Protein AF-0000000086632295 (afdb_homodimer)

Structure (mmCIF, N/CA/C/O backbone):
data_AF-0000000086632295-model_v1
#
loop_
_entity.id
_entity.type
_entity.pdbx_description
1 polymer 'Methylmalonyl-CoA epimerase'
#
loop_
_atom_site.group_PDB
_atom_site.id
_atom_site.type_symbol
_atom_site.label_atom_id
_atom_site.label_alt_id
_atom_site.label_comp_id
_atom_site.label_asym_id
_atom_site.label_entity_id
_atom_site.label_seq_id
_atom_site.pdbx_PDB_ins_code
_atom_site.Cartn_x
_atom_site.Cartn_y
_atom_site.Cartn_z
_atom_site.occupancy
_atom_site.B_iso_or_equiv
_atom_site.auth_seq_id
_atom_site.auth_comp_id
_atom_site.auth_asym_id
_atom_site.auth_atom_id
_atom_site.pdbx_PDB_model_num
ATOM 1 N N . MET A 1 1 ? 33.125 -21.172 -16.609 1 29.7 1 MET A N 1
ATOM 2 C CA . MET A 1 1 ? 32.906 -19.75 -16.406 1 29.7 1 MET A CA 1
ATOM 3 C C . MET A 1 1 ? 32.125 -19.5 -15.109 1 29.7 1 MET A C 1
ATOM 5 O O . MET A 1 1 ? 31.047 -20.094 -14.906 1 29.7 1 MET A O 1
ATOM 9 N N . GLU A 1 2 ? 32.625 -18.938 -14.016 1 33.06 2 GLU A N 1
ATOM 10 C CA . GLU A 1 2 ? 32.062 -18.875 -12.68 1 33.06 2 GLU A CA 1
ATOM 11 C C . GLU A 1 2 ? 30.859 -17.938 -12.641 1 33.06 2 GLU A C 1
ATOM 13 O O . GLU A 1 2 ? 30.844 -16.906 -13.305 1 33.06 2 GLU A O 1
ATOM 18 N N . PRO A 1 3 ? 29.703 -18.438 -12.281 1 32.72 3 PRO A N 1
ATOM 19 C CA . PRO A 1 3 ? 28.531 -17.547 -12.312 1 32.72 3 PRO A CA 1
ATOM 20 C C . PRO A 1 3 ? 28.812 -16.188 -11.664 1 32.72 3 PRO A C 1
ATOM 22 O O . PRO A 1 3 ? 29.484 -16.125 -10.633 1 32.72 3 PRO A O 1
ATOM 25 N N . THR A 1 4 ? 29.016 -15.133 -12.391 1 36.22 4 THR A N 1
ATOM 26 C CA . THR A 1 4 ? 29.266 -13.781 -11.891 1 36.22 4 THR A CA 1
ATOM 27 C C . THR A 1 4 ? 28.219 -13.398 -10.852 1 36.22 4 THR A C 1
ATOM 29 O O . THR A 1 4 ? 27.031 -13.258 -11.172 1 36.22 4 THR A O 1
ATOM 32 N N . THR A 1 5 ? 28.438 -13.703 -9.617 1 34.56 5 THR A N 1
ATOM 33 C CA . THR A 1 5 ? 27.609 -13.258 -8.492 1 34.56 5 THR A CA 1
ATOM 34 C C . THR A 1 5 ? 27.422 -11.742 -8.531 1 34.56 5 THR A C 1
ATOM 36 O O . THR A 1 5 ? 28.391 -10.992 -8.562 1 34.56 5 THR A O 1
ATOM 39 N N . ILE A 1 6 ? 26.547 -11.203 -9.25 1 34.91 6 ILE A N 1
ATOM 40 C CA . ILE A 1 6 ? 26.25 -9.781 -9.117 1 34.91 6 ILE A CA 1
ATOM 41 C C . ILE A 1 6 ? 26.328 -9.375 -7.648 1 34.91 6 ILE A C 1
ATOM 43 O O . ILE A 1 6 ? 25.547 -9.867 -6.816 1 34.91 6 ILE A O 1
ATOM 47 N N . THR A 1 7 ? 27.5 -9.094 -7.16 1 34.72 7 THR A N 1
ATOM 48 C CA . THR A 1 7 ? 27.672 -8.523 -5.828 1 34.72 7 THR A CA 1
ATOM 49 C C . THR A 1 7 ? 26.75 -7.328 -5.625 1 34.72 7 THR A C 1
ATOM 51 O O . THR A 1 7 ? 26.844 -6.332 -6.344 1 34.72 7 THR A O 1
ATOM 54 N N . VAL A 1 8 ? 25.547 -7.57 -5.273 1 40.25 8 VAL A N 1
ATOM 55 C CA . VAL A 1 8 ? 24.703 -6.465 -4.844 1 40.25 8 VAL A CA 1
ATOM 56 C C . VAL A 1 8 ? 25.484 -5.527 -3.934 1 40.25 8 VAL A C 1
ATOM 58 O O . VAL A 1 8 ? 26.219 -5.98 -3.051 1 40.25 8 VAL A O 1
ATOM 61 N N . PRO A 1 9 ? 25.734 -4.344 -4.332 1 41.66 9 PRO A N 1
ATOM 62 C CA . PRO A 1 9 ? 26.438 -3.473 -3.385 1 41.66 9 PRO A CA 1
ATOM 63 C C . PRO A 1 9 ? 26.125 -3.82 -1.929 1 41.66 9 PRO A C 1
ATOM 65 O O . PRO A 1 9 ? 25.125 -4.469 -1.642 1 41.66 9 PRO A O 1
ATOM 68 N N . ASN A 1 10 ? 27.031 -3.479 -0.92 1 44.78 10 ASN A N 1
ATOM 69 C CA . ASN A 1 10 ? 26.922 -3.568 0.532 1 44.78 10 ASN A CA 1
ATOM 70 C C . ASN A 1 10 ? 25.484 -3.395 0.997 1 44.78 10 ASN A C 1
ATOM 72 O O . ASN A 1 10 ? 24.828 -2.4 0.664 1 44.78 10 ASN A O 1
ATOM 76 N N . GLN A 1 11 ? 24.719 -4.418 1.16 1 54.94 11 GLN A N 1
ATOM 77 C CA . GLN A 1 11 ? 23.375 -4.355 1.757 1 54.94 11 GLN A CA 1
ATOM 78 C C . GLN A 1 11 ? 23.25 -3.152 2.684 1 54.94 11 GLN A C 1
ATOM 80 O O . GLN A 1 11 ? 23.984 -3.037 3.668 1 54.94 11 GLN A O 1
ATOM 85 N N . LEU A 1 12 ? 22.875 -2.029 2.125 1 65.69 12 LEU A N 1
ATOM 86 C CA . LEU A 1 12 ? 22.656 -0.869 2.98 1 65.69 12 LEU A CA 1
ATOM 87 C C . LEU A 1 12 ? 21.922 -1.264 4.25 1 65.69 12 LEU A C 1
ATOM 89 O O . LEU A 1 12 ? 21.125 -2.207 4.242 1 65.69 12 LEU A O 1
ATOM 93 N N . THR A 1 13 ? 22.375 -0.884 5.293 1 73.88 13 THR A N 1
ATOM 94 C CA . THR A 1 13 ? 21.781 -1.119 6.598 1 73.88 13 THR A CA 1
ATOM 95 C C . THR A 1 13 ? 20.281 -0.786 6.566 1 73.88 13 THR A C 1
ATOM 97 O O . THR A 1 13 ? 19.875 0.227 5.992 1 73.88 13 THR A O 1
ATOM 100 N N . PRO A 1 14 ? 19.5 -1.709 6.969 1 85.88 14 PRO A N 1
ATOM 101 C CA . PRO A 1 14 ? 18.078 -1.418 7.09 1 85.88 14 PRO A CA 1
ATOM 102 C C . PRO A 1 14 ? 17.797 -0.217 7.988 1 85.88 14 PRO A C 1
ATOM 104 O O . PRO A 1 14 ? 18.406 -0.072 9.047 1 85.88 14 PRO A O 1
ATOM 107 N N . PHE A 1 15 ? 16.938 0.748 7.48 1 94 15 PHE A N 1
ATOM 108 C CA . PHE A 1 15 ? 16.672 1.934 8.281 1 94 15 PHE A CA 1
ATOM 109 C C . PHE A 1 15 ? 15.18 2.262 8.289 1 94 15 PHE A C 1
ATOM 111 O O . PHE A 1 15 ? 14.711 3.045 9.117 1 94 15 PHE A O 1
ATOM 118 N N . LEU A 1 16 ? 14.406 1.615 7.477 1 97.38 16 LEU A N 1
ATOM 119 C CA . LEU A 1 16 ? 13.016 2.014 7.285 1 97.38 16 LEU A CA 1
ATOM 120 C C . LEU A 1 16 ? 12.156 1.555 8.461 1 97.38 16 LEU A C 1
ATOM 122 O O . LEU A 1 16 ? 11.133 2.172 8.766 1 97.38 16 LEU A O 1
ATOM 126 N N . GLY A 1 17 ? 12.547 0.444 9.109 1 97.25 17 GLY A N 1
ATOM 127 C CA . GLY A 1 17 ? 11.711 -0.104 10.172 1 97.25 17 GLY A CA 1
ATOM 128 C C . GLY A 1 17 ? 10.422 -0.721 9.656 1 97.25 17 GLY A C 1
ATOM 129 O O . GLY A 1 17 ? 10.422 -1.397 8.625 1 97.25 17 GLY A O 1
ATOM 130 N N . LYS A 1 18 ? 9.336 -0.562 10.406 1 97.44 18 LYS A N 1
ATOM 131 C CA . LYS A 1 18 ? 8.055 -1.189 10.094 1 97.44 18 LYS A CA 1
ATOM 132 C C . LYS A 1 18 ? 7.176 -0.262 9.258 1 97.44 18 LYS A C 1
ATOM 134 O O . LYS A 1 18 ? 7.188 0.955 9.461 1 97.44 18 LYS A O 1
ATOM 139 N N . VAL A 1 19 ? 6.43 -0.868 8.344 1 98.5 19 VAL A N 1
ATOM 140 C CA . VAL A 1 19 ? 5.328 -0.137 7.727 1 98.5 19 VAL A CA 1
ATOM 141 C C . VAL A 1 19 ? 4.234 0.123 8.758 1 98.5 19 VAL A C 1
ATOM 143 O O . VAL A 1 19 ? 3.754 -0.807 9.414 1 98.5 19 VAL A O 1
ATOM 146 N N . VAL A 1 20 ? 3.82 1.359 8.875 1 98.5 20 VAL A N 1
ATOM 147 C CA . VAL A 1 20 ? 2.875 1.678 9.945 1 98.5 20 VAL A CA 1
ATOM 148 C C . VAL A 1 20 ? 1.619 2.311 9.352 1 98.5 20 VAL A C 1
ATOM 150 O O . VAL A 1 20 ? 0.612 2.477 10.039 1 98.5 20 VAL A O 1
ATOM 153 N N . GLU A 1 21 ? 1.637 2.637 8.086 1 98.88 21 GLU A N 1
ATOM 154 C CA . GLU A 1 21 ? 0.495 3.307 7.473 1 98.88 21 GLU A CA 1
ATOM 155 C C . GLU A 1 21 ? 0.434 3.029 5.973 1 98.88 21 GLU A C 1
ATOM 157 O O . GLU A 1 21 ? 1.467 2.992 5.301 1 98.88 21 GLU A O 1
ATOM 162 N N . ILE A 1 22 ? -0.689 2.863 5.453 1 98.94 22 ILE A N 1
ATOM 163 C CA . ILE A 1 22 ? -1.005 2.779 4.031 1 98.94 22 ILE A CA 1
ATOM 164 C C . ILE A 1 22 ? -2.041 3.842 3.67 1 98.94 22 ILE A C 1
ATOM 166 O O . ILE A 1 22 ? -3.092 3.936 4.309 1 98.94 22 ILE A O 1
ATOM 170 N N . CYS A 1 23 ? -1.741 4.598 2.639 1 98.94 23 CYS A N 1
ATOM 171 C CA . CYS A 1 23 ? -2.631 5.711 2.33 1 98.94 23 CYS A CA 1
ATOM 172 C C . CYS A 1 23 ? -3.217 5.566 0.93 1 98.94 23 CYS A C 1
ATOM 174 O O . CYS A 1 23 ? -2.479 5.383 -0.04 1 98.94 23 CYS A O 1
ATOM 176 N N . ILE A 1 24 ? -4.512 5.703 0.864 1 98.94 24 ILE A N 1
ATOM 177 C CA . ILE A 1 24 ? -5.234 5.82 -0.396 1 98.94 24 ILE A CA 1
ATOM 178 C C . ILE A 1 24 ? -5.57 7.285 -0.666 1 98.94 24 ILE A C 1
ATOM 180 O O . ILE A 1 24 ? -6.195 7.949 0.166 1 98.94 24 ILE A O 1
ATOM 184 N N . VAL A 1 25 ? -5.125 7.777 -1.79 1 98.88 25 VAL A N 1
ATOM 185 C CA . VAL A 1 25 ? -5.582 9.078 -2.266 1 98.88 25 VAL A CA 1
ATOM 186 C C . VAL A 1 25 ? -6.891 8.914 -3.041 1 98.88 25 VAL A C 1
ATOM 188 O O . VAL A 1 25 ? -7.004 8.031 -3.896 1 98.88 25 VAL A O 1
ATOM 191 N N . SER A 1 26 ? -7.844 9.719 -2.715 1 98.69 26 SER A N 1
ATOM 192 C CA . SER A 1 26 ? -9.188 9.609 -3.271 1 98.69 26 SER A CA 1
ATOM 193 C C . SER A 1 26 ? -9.742 10.984 -3.641 1 98.69 26 SER A C 1
ATOM 195 O O . SER A 1 26 ? -9.383 11.984 -3.025 1 98.69 26 SER A O 1
ATOM 197 N N . SER A 1 27 ? -10.625 11 -4.691 1 98.38 27 SER A N 1
ATOM 198 C CA . SER A 1 27 ? -11.344 12.227 -5.035 1 98.38 27 SER A CA 1
ATOM 199 C C . SER A 1 27 ? -12.617 12.375 -4.199 1 98.38 27 SER A C 1
ATOM 201 O O . SER A 1 27 ? -13.258 13.43 -4.219 1 98.38 27 SER A O 1
ATOM 203 N N . ASP A 1 28 ? -12.984 11.352 -3.482 1 98.44 28 ASP A N 1
ATOM 204 C CA . ASP A 1 28 ? -14.188 11.312 -2.656 1 98.44 28 ASP A CA 1
ATOM 205 C C . ASP A 1 28 ? -13.953 10.492 -1.388 1 98.44 28 ASP A C 1
ATOM 207 O O . ASP A 1 28 ? -14.242 9.297 -1.351 1 98.44 28 ASP A O 1
ATOM 211 N N . CYS A 1 29 ? -13.531 11.18 -0.384 1 98.25 29 CYS A N 1
ATOM 212 C CA . CYS A 1 29 ? -13.141 10.547 0.873 1 98.25 29 CYS A CA 1
ATOM 213 C C . CYS A 1 29 ? -14.305 9.781 1.485 1 98.25 29 CYS A C 1
ATOM 215 O O . CYS A 1 29 ? -14.133 8.641 1.922 1 98.25 29 CYS A O 1
ATOM 217 N N . ARG A 1 30 ? -15.445 10.359 1.532 1 97.94 30 ARG A N 1
ATOM 218 C CA . ARG A 1 30 ? -16.625 9.742 2.133 1 97.94 30 ARG A CA 1
ATOM 219 C C . ARG A 1 30 ? -16.953 8.422 1.438 1 97.94 30 ARG A C 1
ATOM 221 O O . ARG A 1 30 ? -17.25 7.426 2.096 1 97.94 30 ARG A O 1
ATOM 228 N N . LYS A 1 31 ? -16.953 8.445 0.118 1 98.19 31 LYS A N 1
ATOM 229 C CA . LYS A 1 31 ? -17.219 7.227 -0.637 1 98.19 31 LYS A CA 1
ATOM 230 C C . LYS A 1 31 ? -16.203 6.145 -0.312 1 98.19 31 LYS A C 1
ATOM 232 O O . LYS A 1 31 ? -16.562 4.984 -0.095 1 98.19 31 LYS A O 1
ATOM 237 N N . THR A 1 32 ? -14.953 6.488 -0.313 1 98.5 32 THR A N 1
ATOM 238 C CA . THR A 1 32 ? -13.891 5.523 -0.043 1 98.5 32 THR A CA 1
ATOM 239 C C . THR A 1 32 ? -14.039 4.934 1.356 1 98.5 32 THR A C 1
ATOM 241 O O . THR A 1 32 ? -13.875 3.727 1.549 1 98.5 32 THR A O 1
ATOM 244 N N . ILE A 1 33 ? -14.398 5.77 2.336 1 98 33 ILE A N 1
ATOM 245 C CA . ILE A 1 33 ? -14.648 5.301 3.697 1 98 33 ILE A CA 1
ATOM 246 C C . ILE A 1 33 ? -15.758 4.254 3.688 1 98 33 ILE A C 1
ATOM 248 O O . ILE A 1 33 ? -15.609 3.184 4.285 1 98 33 ILE A O 1
ATOM 252 N N . SER A 1 34 ? -16.828 4.59 3.02 1 97.31 34 SER A N 1
ATOM 253 C CA . SER A 1 34 ? -17.969 3.684 2.957 1 97.31 34 SER A CA 1
ATOM 254 C C . SER A 1 34 ? -17.578 2.338 2.359 1 97.31 34 SER A C 1
ATOM 256 O O . SER A 1 34 ? -17.938 1.286 2.891 1 97.31 34 SER A O 1
ATOM 258 N N . GLU A 1 35 ? -16.844 2.375 1.303 1 97.12 35 GLU A N 1
ATOM 259 C CA . GLU A 1 35 ? -16.453 1.147 0.612 1 97.12 35 GLU A CA 1
ATOM 260 C C . GLU A 1 35 ? -15.469 0.332 1.443 1 97.12 35 GLU A C 1
ATOM 262 O O . GLU A 1 35 ? -15.57 -0.894 1.514 1 97.12 35 GLU A O 1
ATOM 267 N N . LEU A 1 36 ? -14.5 0.965 2.082 1 97.5 36 LEU A N 1
ATOM 268 C CA . LEU A 1 36 ? -13.555 0.266 2.947 1 97.5 36 LEU A CA 1
ATOM 269 C C . LEU A 1 36 ? -14.266 -0.334 4.156 1 97.5 36 LEU A C 1
ATOM 271 O O . LEU A 1 36 ? -13.906 -1.418 4.617 1 97.5 36 LEU A O 1
ATOM 275 N N . SER A 1 37 ? -15.227 0.394 4.625 1 95.81 37 SER A N 1
ATOM 276 C CA . SER A 1 37 ? -15.992 -0.09 5.77 1 95.81 37 SER A CA 1
ATOM 277 C C . SER A 1 37 ? -16.703 -1.4 5.445 1 95.81 37 SER A C 1
ATOM 279 O O . SER A 1 37 ? -16.844 -2.268 6.312 1 95.81 37 SER A O 1
ATOM 281 N N . LYS A 1 38 ? -17.125 -1.599 4.191 1 94.75 38 LYS A N 1
ATOM 282 C CA . LYS A 1 38 ? -17.734 -2.855 3.764 1 94.75 38 LYS A CA 1
ATOM 283 C C . LYS A 1 38 ? -16.766 -4.02 3.932 1 94.75 38 LYS A C 1
ATOM 285 O O . LYS A 1 38 ? -17.188 -5.176 4.047 1 94.75 38 LYS A O 1
ATOM 290 N N . LEU A 1 39 ? -15.523 -3.68 3.936 1 96 39 LEU A N 1
ATOM 291 C CA . LEU A 1 39 ? -14.492 -4.715 4.023 1 96 39 LEU A CA 1
ATOM 292 C C . LEU A 1 39 ? -13.953 -4.824 5.445 1 96 39 LEU A C 1
ATOM 294 O O . LEU A 1 39 ? -12.992 -5.551 5.691 1 96 39 LEU A O 1
ATOM 298 N N . GLY A 1 40 ? -14.508 -4.051 6.324 1 94.25 40 GLY A N 1
ATOM 299 C CA . GLY A 1 40 ? -14.148 -4.137 7.73 1 94.25 40 GLY A CA 1
ATOM 300 C C . GLY A 1 40 ? -13.023 -3.199 8.117 1 94.25 40 GLY A C 1
ATOM 301 O O . GLY A 1 40 ? -12.422 -3.346 9.188 1 94.25 40 GLY A O 1
ATOM 302 N N . ILE A 1 41 ? -12.688 -2.318 7.273 1 96.81 41 ILE A N 1
ATOM 303 C CA . ILE A 1 41 ? -11.68 -1.323 7.605 1 96.81 41 ILE A CA 1
ATOM 304 C C . ILE A 1 41 ? -12.352 -0.058 8.133 1 96.81 41 ILE A C 1
ATOM 306 O O . ILE A 1 41 ? -13.094 0.603 7.406 1 96.81 41 ILE A O 1
ATOM 310 N N . GLY A 1 42 ? -12.055 0.306 9.367 1 95.38 42 GLY A N 1
ATOM 311 C CA . GLY A 1 42 ? -12.688 1.4 10.086 1 95.38 42 GLY A CA 1
ATOM 312 C C . GLY A 1 42 ? -12.789 1.157 11.578 1 95.38 42 GLY A C 1
ATOM 313 O O . GLY A 1 42 ? -12.266 0.163 12.086 1 95.38 42 GLY A O 1
ATOM 314 N N . PRO A 1 43 ? -13.367 2.029 12.375 1 96 43 PRO A N 1
ATOM 315 C CA . PRO A 1 43 ? -13.969 3.289 11.93 1 96 43 PRO A CA 1
ATOM 316 C C . PRO A 1 43 ? -12.922 4.355 11.602 1 96 43 PRO A C 1
ATOM 318 O O . PRO A 1 43 ? -11.805 4.305 12.109 1 96 43 PRO A O 1
ATOM 321 N N . PHE A 1 44 ? -13.367 5.254 10.695 1 97.44 44 PHE A N 1
ATOM 322 C CA . PHE A 1 44 ? -12.5 6.355 10.305 1 97.44 44 PHE A CA 1
ATOM 323 C C . PHE A 1 44 ? -12.852 7.621 11.07 1 97.44 44 PHE A C 1
ATOM 325 O O . PHE A 1 44 ? -14.023 7.879 11.344 1 97.44 44 PHE A O 1
ATOM 332 N N . ARG A 1 45 ? -11.797 8.391 11.391 1 98.12 45 ARG A N 1
ATOM 333 C CA . ARG A 1 45 ? -11.914 9.773 11.836 1 98.12 45 ARG A CA 1
ATOM 334 C C . ARG A 1 45 ? -11.336 10.734 10.797 1 98.12 45 ARG A C 1
ATOM 336 O O . ARG A 1 45 ? -10.281 10.461 10.211 1 98.12 45 ARG A O 1
ATOM 343 N N . THR A 1 46 ? -12.031 11.836 10.625 1 98.5 46 THR A N 1
ATOM 344 C CA . THR A 1 46 ? -11.656 12.727 9.531 1 98.5 46 THR A CA 1
ATOM 345 C C . THR A 1 46 ? -11.18 14.07 10.07 1 98.5 46 THR A C 1
ATOM 347 O O . THR A 1 46 ? -11.766 14.617 11.016 1 98.5 46 THR A O 1
ATOM 350 N N . TYR A 1 47 ? -10.188 14.562 9.438 1 98.75 47 TYR A N 1
ATOM 351 C CA . TYR A 1 47 ? -9.562 15.82 9.82 1 98.75 47 TYR A CA 1
ATOM 352 C C . TYR A 1 47 ? -9.312 16.703 8.602 1 98.75 47 TYR A C 1
ATOM 354 O O . TYR A 1 47 ? -9.141 16.188 7.492 1 98.75 47 TYR A O 1
ATOM 362 N N . GLU A 1 48 ? -9.266 18 8.859 1 98.31 48 GLU A N 1
ATOM 363 C CA . GLU A 1 48 ? -8.875 18.953 7.828 1 98.31 48 GLU A CA 1
ATOM 364 C C . GLU A 1 48 ? -7.418 19.391 8 1 98.31 48 GLU A C 1
ATOM 366 O O . GLU A 1 48 ? -7.027 19.875 9.07 1 98.31 48 GLU A O 1
ATOM 371 N N . PHE A 1 49 ? -6.629 19.125 7.023 1 98.69 49 PHE A N 1
ATOM 372 C CA . PHE A 1 49 ? -5.285 19.688 6.934 1 98.69 49 PHE A CA 1
ATOM 373 C C . PHE A 1 49 ? -5.289 20.984 6.129 1 98.69 49 PHE A C 1
ATOM 375 O O . PHE A 1 49 ? -5.41 20.953 4.902 1 98.69 49 PHE A O 1
ATOM 382 N N . ASN A 1 50 ? -5.164 22.047 6.777 1 98.06 50 ASN A N 1
ATOM 383 C CA . ASN A 1 50 ? -5.207 23.375 6.16 1 98.06 50 ASN A CA 1
ATOM 384 C C . ASN A 1 50 ? -4.406 24.391 6.961 1 98.06 50 ASN A C 1
ATOM 386 O O . ASN A 1 50 ? -3.631 24.031 7.848 1 98.06 50 ASN A O 1
ATOM 390 N N . ALA A 1 51 ? -4.547 25.672 6.617 1 97.94 51 ALA A N 1
ATOM 391 C CA . ALA A 1 51 ? -3.742 26.734 7.203 1 97.94 51 ALA A CA 1
ATOM 392 C C . ALA A 1 51 ? -3.943 26.812 8.719 1 97.94 51 ALA A C 1
ATOM 394 O O . ALA A 1 51 ? -3.041 27.219 9.453 1 97.94 51 ALA A O 1
ATOM 395 N N . SER A 1 52 ? -5.117 26.391 9.219 1 97.62 52 SER A N 1
ATOM 396 C CA . SER A 1 52 ? -5.43 26.516 10.641 1 97.62 52 SER A CA 1
ATOM 397 C C . SER A 1 52 ? -4.914 25.312 11.422 1 97.62 52 SER A C 1
ATOM 399 O O . SER A 1 52 ? -4.742 25.391 12.641 1 97.62 52 SER A O 1
ATOM 401 N N . THR A 1 53 ? -4.66 24.203 10.719 1 98.5 53 THR A N 1
ATOM 402 C CA . THR A 1 53 ? -4.375 22.984 11.469 1 98.5 53 THR A CA 1
ATOM 403 C C . THR A 1 53 ? -2.971 22.469 11.164 1 98.5 53 THR A C 1
ATOM 405 O O . THR A 1 53 ? -2.445 21.609 11.883 1 98.5 53 THR A O 1
ATOM 408 N N . VAL A 1 54 ? -2.363 22.938 10.086 1 98.81 54 VAL A N 1
ATOM 409 C CA . VAL A 1 54 ? -1.025 22.5 9.688 1 98.81 54 VAL A CA 1
ATOM 410 C C . VAL A 1 54 ? -0.144 23.719 9.43 1 98.81 54 VAL A C 1
ATOM 412 O O . VAL A 1 54 ? -0.502 24.594 8.641 1 98.81 54 VAL A O 1
ATOM 415 N N . SER A 1 55 ? 0.988 23.812 10.039 1 98.75 55 SER A N 1
ATOM 416 C CA . SER A 1 55 ? 1.973 24.859 9.781 1 98.75 55 SER A CA 1
ATOM 417 C C . SER A 1 55 ? 3.162 24.328 9 1 98.75 55 SER A C 1
ATOM 419 O O . SER A 1 55 ? 3.281 23.109 8.797 1 98.75 55 SER A O 1
ATOM 421 N N . ASP A 1 56 ? 3.986 25.234 8.445 1 98.56 56 ASP A N 1
ATOM 422 C CA . ASP A 1 56 ? 5.219 24.922 7.73 1 98.56 56 ASP A CA 1
ATOM 423 C C . ASP A 1 56 ? 4.957 23.969 6.559 1 98.56 56 ASP A C 1
ATOM 425 O O . ASP A 1 56 ? 5.688 23 6.355 1 98.56 56 ASP A O 1
ATOM 429 N N . ARG A 1 57 ? 3.826 24.203 5.898 1 98.88 57 ARG A N 1
ATOM 430 C CA . ARG A 1 57 ? 3.482 23.422 4.723 1 98.88 57 ARG A CA 1
ATOM 431 C C . ARG A 1 57 ? 4.457 23.688 3.582 1 98.88 57 ARG A C 1
ATOM 433 O O . ARG A 1 57 ? 4.59 24.812 3.121 1 98.88 57 ARG A O 1
ATOM 440 N N . GLN A 1 58 ? 5.141 22.656 3.184 1 98.75 58 GLN A N 1
ATOM 441 C CA . GLN A 1 58 ? 6.129 22.719 2.111 1 98.75 58 GLN A CA 1
ATOM 442 C C . GLN A 1 58 ? 5.773 21.75 0.984 1 98.75 58 GLN A C 1
ATOM 444 O O . GLN A 1 58 ? 5.246 20.656 1.233 1 98.75 58 GLN A O 1
ATOM 449 N N . TYR A 1 59 ? 6.02 22.109 -0.239 1 98.69 59 TYR A N 1
ATOM 450 C CA . TYR A 1 59 ? 5.824 21.312 -1.439 1 98.69 59 TYR A CA 1
ATOM 451 C C . TYR A 1 59 ? 6.922 21.578 -2.461 1 98.69 59 TYR A C 1
ATOM 453 O O . TYR A 1 59 ? 7.16 22.719 -2.844 1 98.69 59 TYR A O 1
ATOM 461 N N . ARG A 1 60 ? 7.59 20.547 -2.809 1 97.69 60 ARG A N 1
ATOM 462 C CA . ARG A 1 60 ? 8.656 20.562 -3.805 1 97.69 60 ARG A CA 1
ATOM 463 C C . ARG A 1 60 ? 9.617 21.719 -3.555 1 97.69 60 ARG A C 1
ATOM 465 O O . ARG A 1 60 ? 9.906 22.5 -4.461 1 97.69 60 ARG A O 1
ATOM 472 N N . GLY A 1 61 ? 10 21.859 -2.312 1 96.44 61 GLY A N 1
ATOM 473 C CA . GLY A 1 61 ? 11.117 22.719 -1.965 1 96.44 61 GLY A CA 1
ATOM 474 C C . GLY A 1 61 ? 10.688 24.125 -1.577 1 96.44 61 GLY A C 1
ATOM 475 O O . GLY A 1 61 ? 11.523 24.953 -1.214 1 96.44 61 GLY A O 1
ATOM 476 N N . GLY A 1 62 ? 9.422 24.375 -1.578 1 98 62 GLY A N 1
ATOM 477 C CA . GLY A 1 62 ? 8.945 25.703 -1.2 1 98 62 GLY A CA 1
ATOM 478 C C . GLY A 1 62 ? 7.641 25.656 -0.427 1 98 62 GLY A C 1
ATOM 479 O O . GLY A 1 62 ? 6.969 24.625 -0.381 1 98 62 GLY A O 1
ATOM 480 N N . PRO A 1 63 ? 7.387 26.891 0.21 1 98.38 63 PRO A N 1
ATOM 481 C CA . PRO A 1 63 ? 6.102 26.953 0.912 1 98.38 63 PRO A CA 1
ATOM 482 C C . PRO A 1 63 ? 4.91 26.703 -0.01 1 98.38 63 PRO A C 1
ATOM 484 O O . PRO A 1 63 ? 4.938 27.094 -1.18 1 98.38 63 PRO A O 1
ATOM 487 N N . ALA A 1 64 ? 3.92 26.016 0.492 1 98.19 64 ALA A N 1
ATOM 488 C CA . ALA A 1 64 ? 2.73 25.719 -0.3 1 98.19 64 ALA A CA 1
ATOM 489 C C . ALA A 1 64 ? 1.473 25.766 0.562 1 98.19 64 ALA A C 1
ATOM 491 O O . ALA A 1 64 ? 1.51 25.422 1.746 1 98.19 64 ALA A O 1
ATOM 492 N N . GLU A 1 65 ? 0.357 26.078 -0.06 1 98.38 65 GLU A N 1
ATOM 493 C CA . GLU A 1 65 ? -0.912 26.234 0.646 1 98.38 65 GLU A CA 1
ATOM 494 C C . GLU A 1 65 ? -1.847 25.062 0.345 1 98.38 65 GLU A C 1
ATOM 496 O O . GLU A 1 65 ? -3.031 25.266 0.065 1 98.38 65 GLU A O 1
ATOM 501 N N . PHE A 1 66 ? -1.279 23.875 0.384 1 98.75 66 PHE A N 1
ATOM 502 C CA . PHE A 1 66 ? -2.146 22.734 0.128 1 98.75 66 PHE A CA 1
ATOM 503 C C . PHE A 1 66 ? -3.158 22.562 1.255 1 98.75 66 PHE A C 1
ATOM 505 O O . PHE A 1 66 ? -2.869 22.875 2.41 1 98.75 66 PHE A O 1
ATOM 512 N N . GLU A 1 67 ? -4.328 22.109 0.904 1 98.81 67 GLU A N 1
ATOM 513 C CA . GLU A 1 67 ? -5.387 21.688 1.817 1 98.81 67 GLU A CA 1
ATOM 514 C C . GLU A 1 67 ? -5.852 20.266 1.5 1 98.81 67 GLU A C 1
ATOM 516 O O . GLU A 1 67 ? -6.09 19.922 0.337 1 98.81 67 GLU A O 1
ATOM 521 N N . LEU A 1 68 ? -5.957 19.484 2.52 1 98.81 68 LEU A N 1
ATOM 522 C CA . LEU A 1 68 ? -6.348 18.078 2.385 1 98.81 68 LEU A CA 1
ATOM 523 C C . LEU A 1 68 ? -7.434 17.719 3.393 1 98.81 68 LEU A C 1
ATOM 525 O O . LEU A 1 68 ? -7.441 18.234 4.516 1 98.81 68 LEU A O 1
ATOM 529 N N . LEU A 1 69 ? -8.359 16.938 2.965 1 98.81 69 LEU A N 1
ATOM 530 C CA . LEU A 1 69 ? -9.188 16.156 3.869 1 98.81 69 LEU A CA 1
ATOM 531 C C . LEU A 1 69 ? -8.57 14.789 4.133 1 98.81 69 LEU A C 1
ATOM 533 O O . LEU A 1 69 ? -8.25 14.055 3.191 1 98.81 69 LEU A O 1
ATOM 537 N N . VAL A 1 70 ? -8.352 14.469 5.387 1 98.88 70 VAL A N 1
ATOM 538 C CA . VAL A 1 70 ? -7.598 13.266 5.738 1 98.88 70 VAL A CA 1
ATOM 539 C C . VAL A 1 70 ? -8.406 12.422 6.727 1 98.88 70 VAL A C 1
ATOM 541 O O . VAL A 1 70 ? -8.93 12.945 7.715 1 98.88 70 VAL A O 1
ATOM 544 N N . ALA A 1 71 ? -8.562 11.164 6.453 1 98.81 71 ALA A N 1
ATOM 545 C CA . ALA A 1 71 ? -9.242 10.227 7.34 1 98.81 71 ALA A CA 1
ATOM 546 C C . ALA A 1 71 ? -8.297 9.109 7.777 1 98.81 71 ALA A C 1
ATOM 548 O O . ALA A 1 71 ? -7.5 8.609 6.98 1 98.81 71 ALA A O 1
ATOM 549 N N . PHE A 1 72 ? -8.438 8.719 9.055 1 98.75 72 PHE A N 1
ATOM 550 C CA . PHE A 1 72 ? -7.582 7.676 9.602 1 98.75 72 PHE A CA 1
ATOM 551 C C . PHE A 1 72 ? -8.422 6.574 10.25 1 98.75 72 PHE A C 1
ATOM 553 O O . PHE A 1 72 ? -9.414 6.855 10.914 1 98.75 72 PHE A O 1
ATOM 560 N N . ALA A 1 73 ? -8.062 5.371 10.039 1 97.62 73 ALA A N 1
ATOM 561 C CA . ALA A 1 73 ? -8.555 4.211 10.781 1 97.62 73 ALA A CA 1
ATOM 562 C C . ALA A 1 73 ? -7.398 3.318 11.227 1 97.62 73 ALA A C 1
ATOM 564 O O . ALA A 1 73 ? -6.539 2.959 10.422 1 97.62 73 ALA A O 1
ATOM 565 N N . SER A 1 74 ? -7.363 2.984 12.477 1 96.88 74 SER A N 1
ATOM 566 C CA . SER A 1 74 ? -6.375 2.033 12.977 1 96.88 74 SER A CA 1
ATOM 567 C C . SER A 1 74 ? -6.906 0.604 12.914 1 96.88 74 SER A C 1
ATOM 569 O O . SER A 1 74 ? -7.887 0.27 13.578 1 96.88 74 SER A O 1
ATOM 571 N N . VAL A 1 75 ? -6.301 -0.198 12.125 1 95.06 75 VAL A N 1
ATOM 572 C CA . VAL A 1 75 ? -6.66 -1.606 11.984 1 95.06 75 VAL A CA 1
ATOM 573 C C . VAL A 1 75 ? -5.434 -2.479 12.25 1 95.06 75 VAL A C 1
ATOM 575 O O . VAL A 1 75 ? -4.527 -2.559 11.422 1 95.06 75 VAL A O 1
ATOM 578 N N . GLY A 1 76 ? -5.418 -3.176 13.375 1 92.69 76 GLY A N 1
ATOM 579 C CA . GLY A 1 76 ? -4.207 -3.873 13.773 1 92.69 76 GLY A CA 1
ATOM 580 C C . GLY A 1 76 ? -3.014 -2.951 13.945 1 92.69 76 GLY A C 1
ATOM 581 O O . GLY A 1 76 ? -3.09 -1.96 14.68 1 92.69 76 GLY A O 1
ATOM 582 N N . ASP A 1 77 ? -1.96 -3.27 13.242 1 93.88 77 ASP A N 1
ATOM 583 C CA . ASP A 1 77 ? -0.721 -2.516 13.391 1 93.88 77 ASP A CA 1
ATOM 584 C C . ASP A 1 77 ? -0.577 -1.468 12.289 1 93.88 77 ASP A C 1
ATOM 586 O O . ASP A 1 77 ? 0.475 -0.839 12.156 1 93.88 77 ASP A O 1
ATOM 590 N N . ILE A 1 78 ? -1.626 -1.314 11.516 1 97.56 78 ILE A N 1
ATOM 591 C CA . ILE A 1 78 ? -1.524 -0.411 10.375 1 97.56 78 ILE A CA 1
ATOM 592 C C . ILE A 1 78 ? -2.596 0.672 10.477 1 97.56 78 ILE A C 1
ATOM 594 O O . ILE A 1 78 ? -3.752 0.383 10.797 1 97.56 78 ILE A O 1
ATOM 598 N N . VAL A 1 79 ? -2.166 1.853 10.297 1 98.62 79 VAL A N 1
ATOM 599 C CA . VAL A 1 79 ? -3.107 2.945 10.078 1 98.62 79 VAL A CA 1
ATOM 600 C C . VAL A 1 79 ? -3.494 3.008 8.602 1 98.62 79 VAL A C 1
ATOM 602 O O . VAL A 1 79 ? -2.627 3.115 7.73 1 98.62 79 VAL A O 1
ATOM 605 N N . TRP A 1 80 ? -4.754 2.859 8.328 1 98.75 80 TRP A N 1
ATOM 606 C CA . TRP A 1 80 ? -5.281 3.16 7.004 1 98.75 80 TRP A CA 1
ATOM 607 C C . TRP A 1 80 ? -5.641 4.637 6.879 1 98.75 80 TRP A C 1
ATOM 609 O O . TRP A 1 80 ? -6.363 5.18 7.719 1 98.75 80 TRP A O 1
ATOM 619 N N . GLU A 1 81 ? -5.117 5.215 5.898 1 98.94 81 GLU A N 1
ATOM 620 C CA . GLU A 1 81 ? -5.312 6.641 5.676 1 98.94 81 GLU A CA 1
ATOM 621 C C . GLU A 1 81 ? -5.965 6.906 4.32 1 98.94 81 GLU A C 1
ATOM 623 O O . GLU A 1 81 ? -5.621 6.266 3.326 1 98.94 81 GLU A O 1
ATOM 628 N N . ILE A 1 82 ? -6.898 7.805 4.285 1 98.94 82 ILE A N 1
ATOM 629 C CA . ILE A 1 82 ? -7.453 8.352 3.053 1 98.94 82 ILE A CA 1
ATOM 630 C C . ILE A 1 82 ? -7.148 9.844 2.971 1 98.94 82 ILE A C 1
ATOM 632 O O . ILE A 1 82 ? -7.398 10.594 3.922 1 98.94 82 ILE A O 1
ATOM 636 N N . MET A 1 83 ? -6.582 10.289 1.875 1 98.94 83 MET A N 1
ATOM 637 C CA . MET A 1 83 ? -6.336 11.719 1.662 1 98.94 83 MET A CA 1
ATOM 638 C C . MET A 1 83 ? -7.055 12.211 0.413 1 98.94 83 MET A C 1
ATOM 640 O O . MET A 1 83 ? -6.883 11.648 -0.671 1 98.94 83 MET A O 1
ATOM 644 N N . GLN A 1 84 ? -7.844 13.203 0.545 1 98.88 84 GLN A N 1
ATOM 645 C CA . GLN A 1 84 ? -8.5 13.914 -0.547 1 98.88 84 GLN A CA 1
ATOM 646 C C . GLN A 1 84 ? -7.953 15.328 -0.693 1 98.88 84 GLN A C 1
ATOM 648 O O . GLN A 1 84 ? -8.156 16.172 0.183 1 98.88 84 GLN A O 1
ATOM 653 N N . PRO A 1 85 ? -7.191 15.562 -1.799 1 98.88 85 PRO A N 1
ATOM 654 C CA . PRO A 1 85 ? -6.777 16.953 -1.996 1 98.88 85 PRO A CA 1
ATOM 655 C C . PRO A 1 85 ? -7.961 17.906 -2.182 1 98.88 85 PRO A C 1
ATOM 657 O O . PRO A 1 85 ? -8.906 17.578 -2.91 1 98.88 85 PRO A O 1
ATOM 660 N N . VAL A 1 86 ? -7.883 19.047 -1.538 1 98.62 86 VAL A N 1
ATOM 661 C CA . VAL A 1 86 ? -8.977 20.016 -1.535 1 98.62 86 VAL A CA 1
ATOM 662 C C . VAL A 1 86 ? -8.555 21.266 -2.287 1 98.62 86 VAL A C 1
ATOM 664 O O . VAL A 1 86 ? -9.297 21.781 -3.129 1 98.62 86 VAL A O 1
ATOM 667 N N . ALA A 1 87 ? -7.426 21.812 -1.979 1 98.62 87 ALA A N 1
ATOM 668 C CA . ALA A 1 87 ? -6.934 23.047 -2.611 1 98.62 87 ALA A CA 1
ATOM 669 C C . ALA A 1 87 ? -5.406 23.078 -2.602 1 98.62 87 ALA A C 1
ATOM 671 O O . ALA A 1 87 ? -4.766 22.438 -1.773 1 98.62 87 ALA A O 1
ATOM 672 N N . GLY A 1 88 ? -4.852 23.844 -3.568 1 98.5 88 GLY A N 1
ATOM 673 C CA . GLY A 1 88 ? -3.416 24.062 -3.611 1 98.5 88 GLY A CA 1
ATOM 674 C C . GLY A 1 88 ? -2.643 22.906 -4.199 1 98.5 88 GLY A C 1
ATOM 675 O O . GLY A 1 88 ? -3.195 21.812 -4.379 1 98.5 88 GLY A O 1
ATOM 676 N N . PRO A 1 89 ? -1.376 23.125 -4.512 1 98.5 89 PRO A N 1
ATOM 677 C CA . PRO A 1 89 ? -0.53 22.062 -5.035 1 98.5 89 PRO A CA 1
ATOM 678 C C . PRO A 1 89 ? -0.126 21.047 -3.967 1 98.5 89 PRO A C 1
ATOM 680 O O . PRO A 1 89 ? 0.198 21.422 -2.84 1 98.5 89 PRO A O 1
ATOM 683 N N . SER A 1 90 ? -0.198 19.797 -4.281 1 98.81 90 SER A N 1
ATOM 684 C CA . SER A 1 90 ? 0.219 18.719 -3.395 1 98.81 90 SER A CA 1
ATOM 685 C C . SER A 1 90 ? 0.565 17.469 -4.184 1 98.81 90 SER A C 1
ATOM 687 O O . SER A 1 90 ? 0.184 17.328 -5.348 1 98.81 90 SER A O 1
ATOM 689 N N . LEU A 1 91 ? 1.296 16.578 -3.592 1 98.88 91 LEU A N 1
ATOM 690 C CA . LEU A 1 91 ? 1.571 15.273 -4.191 1 98.88 91 LEU A CA 1
ATOM 691 C C . LEU A 1 91 ? 0.278 14.5 -4.438 1 98.88 91 LEU A C 1
ATOM 693 O O . LEU A 1 91 ? 0.159 13.781 -5.43 1 98.88 91 LEU A O 1
ATOM 697 N N . MET A 1 92 ? -0.679 14.68 -3.527 1 98.88 92 MET A N 1
ATOM 698 C CA . MET A 1 92 ? -1.957 13.992 -3.664 1 98.88 92 MET A CA 1
ATOM 699 C C . MET A 1 92 ? -2.713 14.484 -4.895 1 98.88 92 MET A C 1
ATOM 701 O O . MET A 1 92 ? -3.303 13.68 -5.625 1 98.88 92 MET A O 1
ATOM 705 N N . ARG A 1 93 ? -2.727 15.758 -5.109 1 98.75 93 ARG A N 1
ATOM 706 C CA . ARG A 1 93 ? -3.361 16.312 -6.301 1 98.75 93 ARG A CA 1
ATOM 707 C C . ARG A 1 93 ? -2.684 15.805 -7.57 1 98.75 93 ARG A C 1
ATOM 709 O O . ARG A 1 93 ? -3.357 15.375 -8.508 1 98.75 93 ARG A O 1
ATOM 716 N N . GLU A 1 94 ? -1.375 15.82 -7.609 1 98.38 94 GLU A N 1
ATOM 717 C CA . GLU A 1 94 ? -0.631 15.297 -8.75 1 98.38 94 GLU A CA 1
ATOM 718 C C . GLU A 1 94 ? -0.998 13.844 -9.031 1 98.38 94 GLU A C 1
ATOM 720 O O . GLU A 1 94 ? -1.215 13.461 -10.18 1 98.38 94 GLU A O 1
ATOM 725 N N . PHE A 1 95 ? -1.01 13.141 -7.938 1 98.5 95 PHE A N 1
ATOM 726 C CA . PHE A 1 95 ? -1.302 11.719 -8.031 1 98.5 95 PHE A CA 1
ATOM 727 C C . PHE A 1 95 ? -2.668 11.484 -8.664 1 98.5 95 PHE A C 1
ATOM 729 O O . PHE A 1 95 ? -2.793 10.711 -9.609 1 98.5 95 PHE A O 1
ATOM 736 N N . LEU A 1 96 ? -3.633 12.141 -8.18 1 98.06 96 LEU A N 1
ATOM 737 C CA . LEU A 1 96 ? -4.996 11.984 -8.672 1 98.06 96 LEU A CA 1
ATOM 738 C C . LEU A 1 96 ? -5.094 12.375 -10.141 1 98.06 96 LEU A C 1
ATOM 740 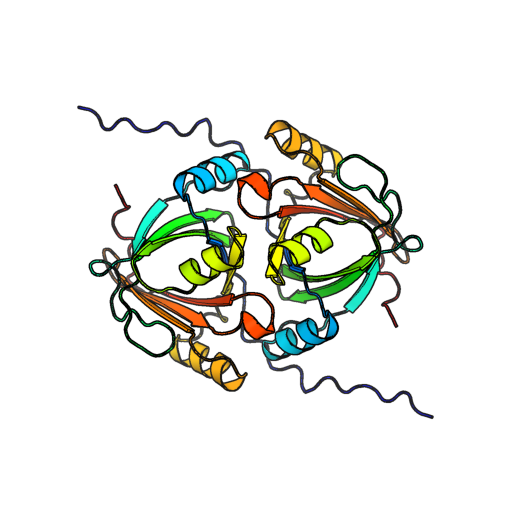O O . LEU A 1 96 ? -5.734 11.68 -10.938 1 98.06 96 LEU A O 1
ATOM 744 N N . ASP A 1 97 ? -4.449 13.453 -10.477 1 97.62 97 ASP A N 1
ATOM 745 C CA . ASP A 1 97 ? -4.516 13.961 -11.844 1 97.62 97 ASP A CA 1
ATOM 746 C C . ASP A 1 97 ? -3.844 12.992 -12.82 1 97.62 97 ASP A C 1
ATOM 748 O O . ASP A 1 97 ? -4.324 12.805 -13.938 1 97.62 97 ASP A O 1
ATOM 752 N N . LYS A 1 98 ? -2.799 12.375 -12.375 1 96.06 98 LYS A N 1
ATOM 753 C CA . LYS A 1 98 ? -1.98 11.555 -13.266 1 96.06 98 LYS A CA 1
ATOM 754 C C . LYS A 1 98 ? -2.48 10.109 -13.289 1 96.06 98 LYS A C 1
ATOM 756 O O . LYS A 1 98 ? -2.443 9.453 -14.328 1 96.06 98 LYS A O 1
ATOM 761 N N . ARG A 1 99 ? -2.99 9.641 -12.148 1 96.25 99 ARG A N 1
ATOM 762 C CA . ARG A 1 99 ? -3.15 8.195 -12.023 1 96.25 99 ARG A CA 1
ATOM 763 C C . ARG A 1 99 ? -4.578 7.836 -11.625 1 96.25 99 ARG A C 1
ATOM 765 O O . ARG A 1 99 ? -4.98 6.672 -11.719 1 96.25 99 ARG A O 1
ATOM 772 N N . GLY A 1 100 ? -5.352 8.781 -11.172 1 96.88 100 GLY A N 1
ATOM 773 C CA . GLY A 1 100 ? -6.602 8.469 -10.5 1 96.88 100 GLY A CA 1
ATOM 774 C C . GLY A 1 100 ? -6.414 8 -9.07 1 96.88 100 GLY A C 1
ATOM 775 O O . GLY A 1 100 ? -5.344 8.188 -8.492 1 96.88 100 GLY A O 1
ATOM 776 N N . GLU A 1 101 ? -7.434 7.461 -8.453 1 98.38 101 GLU A N 1
ATOM 777 C CA . GLU A 1 101 ? -7.402 7.039 -7.059 1 98.38 101 GLU A CA 1
ATOM 778 C C . GLU A 1 101 ? -6.531 5.801 -6.875 1 98.38 101 GLU A C 1
ATOM 780 O O . GLU A 1 101 ? -6.371 5.004 -7.805 1 98.38 101 GLU A O 1
ATOM 785 N N . GLY A 1 102 ? -5.988 5.652 -5.668 1 98.62 102 GLY A N 1
ATOM 786 C CA . GLY A 1 102 ? -5.184 4.477 -5.375 1 98.62 102 GLY A CA 1
ATOM 787 C C . GLY A 1 102 ? -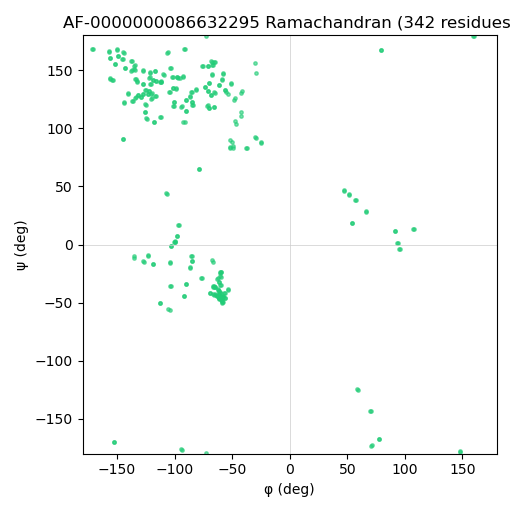4.258 4.664 -4.191 1 98.62 102 GLY A C 1
ATOM 788 O O . GLY A 1 102 ? -4.238 5.73 -3.574 1 98.62 102 GLY A O 1
ATOM 789 N N . ILE A 1 103 ? -3.486 3.617 -3.857 1 98.88 103 ILE A N 1
ATOM 790 C CA . ILE A 1 103 ? -2.486 3.754 -2.805 1 98.88 103 ILE A CA 1
ATOM 791 C C . ILE A 1 103 ? -1.349 4.652 -3.285 1 98.88 103 ILE A C 1
ATOM 793 O O . ILE A 1 103 ? -0.658 4.324 -4.254 1 98.88 103 ILE A O 1
ATOM 797 N N . HIS A 1 104 ? -1.197 5.742 -2.623 1 98.88 104 HIS A N 1
ATOM 798 C CA . HIS A 1 104 ? -0.197 6.746 -2.965 1 98.88 104 HIS A CA 1
ATOM 799 C C . HIS A 1 104 ? 1.106 6.504 -2.211 1 98.88 104 HIS A C 1
ATOM 801 O O . HIS A 1 104 ? 2.191 6.613 -2.785 1 98.88 104 HIS A O 1
ATOM 807 N N . HIS A 1 105 ? 1.004 6.203 -0.912 1 98.94 105 HIS A N 1
ATOM 808 C CA . HIS A 1 105 ? 2.225 6.062 -0.125 1 98.94 105 HIS A CA 1
ATOM 809 C C . HIS A 1 105 ? 2.041 5.051 1.001 1 98.94 105 HIS A C 1
ATOM 811 O O . HIS A 1 105 ? 0.91 4.727 1.372 1 98.94 105 HIS A O 1
ATOM 817 N N . VAL A 1 106 ? 3.162 4.609 1.497 1 98.88 106 VAL A N 1
ATOM 818 C CA . VAL A 1 106 ? 3.258 3.924 2.779 1 98.88 106 VAL A CA 1
ATOM 819 C C . VAL A 1 106 ? 4.199 4.688 3.707 1 98.88 106 VAL A C 1
ATOM 821 O O . VAL A 1 106 ? 5.152 5.324 3.248 1 98.88 106 VAL A O 1
ATOM 824 N N . ALA A 1 107 ? 3.891 4.602 4.977 1 98.88 107 ALA A N 1
ATOM 825 C CA . ALA A 1 107 ? 4.754 5.262 5.953 1 98.88 107 ALA A CA 1
ATOM 826 C C . ALA A 1 107 ? 5.531 4.238 6.777 1 98.88 107 ALA A C 1
ATOM 828 O O . ALA A 1 107 ? 5.012 3.164 7.094 1 98.88 107 ALA A O 1
ATOM 829 N N . PHE A 1 108 ? 6.719 4.617 7.129 1 98.69 108 PHE A N 1
ATOM 830 C CA . PHE A 1 108 ? 7.594 3.797 7.957 1 98.69 108 PHE A CA 1
ATOM 831 C C . PHE A 1 108 ? 7.898 4.492 9.281 1 98.69 108 PHE A C 1
ATOM 833 O O . PHE A 1 108 ? 8.031 5.715 9.328 1 98.69 108 PHE A O 1
ATOM 840 N N . ASP A 1 109 ? 8.102 3.682 10.32 1 98.38 109 ASP A N 1
ATOM 841 C CA . ASP A 1 109 ? 8.414 4.273 11.617 1 98.38 109 ASP A CA 1
ATOM 842 C C . ASP A 1 109 ? 9.906 4.57 11.742 1 98.38 109 ASP A C 1
ATOM 844 O O . ASP A 1 109 ? 10.336 5.254 12.672 1 98.38 109 ASP A O 1
ATOM 848 N N . CYS A 1 110 ? 10.727 4 10.828 1 98.06 110 CYS A N 1
ATOM 849 C CA . CYS A 1 110 ? 12.172 4.203 10.82 1 98.06 110 CYS A CA 1
ATOM 850 C C . CYS A 1 110 ? 12.766 3.918 12.195 1 98.06 110 CYS A C 1
ATOM 852 O O . CYS A 1 110 ? 13.562 4.711 12.703 1 98.06 110 CYS A O 1
ATOM 854 N N . HIS A 1 111 ? 12.305 2.861 12.766 1 96.75 111 HIS A N 1
ATOM 855 C CA . HIS A 1 111 ? 12.75 2.43 14.086 1 96.75 111 HIS A CA 1
ATOM 856 C C . HIS A 1 111 ? 12.609 3.549 15.109 1 96.75 111 HIS A C 1
ATOM 858 O O . HIS A 1 111 ? 13.391 3.635 16.062 1 96.75 111 HIS A O 1
ATOM 864 N N . ASN A 1 112 ? 11.836 4.512 14.828 1 97.25 112 ASN A N 1
ATOM 865 C CA . ASN A 1 112 ? 11.508 5.637 15.695 1 97.25 112 ASN A CA 1
ATOM 866 C C . ASN A 1 112 ? 12.727 6.523 15.945 1 97.25 112 ASN A C 1
ATOM 868 O O . ASN A 1 112 ? 12.867 7.105 17.016 1 97.25 112 ASN A O 1
ATOM 872 N N . THR A 1 113 ? 13.594 6.531 15.008 1 97.38 113 THR A N 1
ATOM 873 C CA . THR A 1 113 ? 14.695 7.484 15.086 1 97.38 113 THR A CA 1
ATOM 874 C C . THR A 1 113 ? 14.172 8.914 14.961 1 97.38 113 THR A C 1
ATOM 876 O O . THR A 1 113 ? 13.078 9.148 14.445 1 97.38 113 THR A O 1
ATOM 879 N N . PRO A 1 114 ? 14.922 9.898 15.453 1 97.25 114 PRO A N 1
ATOM 880 C CA . PRO A 1 114 ? 14.477 11.297 15.383 1 97.25 114 PRO A CA 1
ATOM 881 C C . PRO A 1 114 ? 14.219 11.758 13.953 1 97.25 114 PRO A C 1
ATOM 883 O O . PRO A 1 114 ? 14.93 11.359 13.031 1 97.25 114 PRO A O 1
ATOM 886 N N . PRO A 1 115 ? 13.305 12.609 13.773 1 97.25 115 PRO A N 1
ATOM 887 C CA . PRO A 1 115 ? 12.867 13 12.43 1 97.25 115 PRO A CA 1
ATOM 888 C C . PRO A 1 115 ? 14.008 13.531 11.57 1 97.25 115 PRO A C 1
ATOM 890 O O . PRO A 1 115 ? 14.078 13.227 10.375 1 97.25 115 PRO A O 1
ATOM 893 N N . GLN A 1 116 ? 14.844 14.328 12.156 1 97.94 116 GLN A N 1
ATOM 894 C CA . GLN A 1 116 ? 15.938 14.891 11.375 1 97.94 116 GLN A CA 1
ATOM 895 C C . GLN A 1 116 ? 16.859 13.797 10.844 1 97.94 116 GLN A C 1
ATOM 897 O O . GLN A 1 116 ? 17.328 13.875 9.703 1 97.94 116 GLN A O 1
ATOM 902 N N . GLN A 1 117 ? 17.094 12.797 11.633 1 97.75 117 GLN A N 1
ATOM 903 C CA . GLN A 1 117 ? 17.938 11.68 11.219 1 97.75 117 GLN A CA 1
ATOM 904 C C . GLN A 1 117 ? 17.281 10.891 10.086 1 97.75 117 GLN A C 1
ATOM 906 O O . GLN A 1 117 ? 17.969 10.391 9.188 1 97.75 117 GLN A O 1
ATOM 911 N N . ARG A 1 118 ? 15.977 10.75 10.133 1 98.25 118 ARG A N 1
ATOM 912 C CA . ARG A 1 118 ? 15.258 10.078 9.062 1 98.25 118 ARG A CA 1
ATOM 913 C C . ARG A 1 118 ? 15.43 10.805 7.734 1 98.25 118 ARG A C 1
ATOM 915 O O . ARG A 1 118 ? 15.75 10.188 6.719 1 98.25 118 ARG A O 1
ATOM 922 N N . LYS A 1 119 ? 15.273 12.109 7.762 1 98.31 119 LYS A N 1
ATOM 923 C CA . LYS A 1 119 ? 15.445 12.922 6.562 1 98.31 119 LYS A CA 1
ATOM 924 C C . LYS A 1 119 ? 16.859 12.781 5.996 1 98.31 119 LYS A C 1
ATOM 926 O O . LYS A 1 119 ? 17.031 12.648 4.781 1 98.31 119 LYS A O 1
ATOM 931 N N . GLU A 1 120 ? 17.781 12.781 6.887 1 97.88 120 GLU A N 1
ATOM 932 C CA . GLU A 1 120 ? 19.188 12.664 6.473 1 97.88 120 GLU A CA 1
ATOM 933 C C . GLU A 1 120 ? 19.453 11.312 5.816 1 97.88 120 GLU A C 1
ATOM 935 O O . GLU A 1 120 ? 20.188 11.234 4.828 1 97.88 120 GLU A O 1
ATOM 940 N N . GLU A 1 121 ? 18.891 10.289 6.449 1 97.25 121 GLU A N 1
ATOM 941 C CA . GLU A 1 121 ? 19.109 8.961 5.891 1 97.25 121 GLU A CA 1
ATOM 942 C C . GLU A 1 121 ? 18.5 8.844 4.5 1 97.25 121 GLU A C 1
ATOM 944 O O . GLU A 1 121 ? 19.125 8.305 3.584 1 97.25 121 GLU A O 1
ATOM 949 N N . PHE A 1 122 ? 17.328 9.32 4.293 1 98 122 PHE A N 1
ATOM 950 C CA . PHE A 1 122 ? 16.719 9.328 2.965 1 98 122 PHE A CA 1
ATOM 951 C C . PHE A 1 122 ? 17.578 10.125 1.987 1 98 122 PHE A C 1
ATOM 953 O O . PHE A 1 122 ? 17.828 9.672 0.866 1 98 122 PHE A O 1
ATOM 960 N N . TYR A 1 123 ? 18 11.258 2.439 1 97.69 123 TYR A N 1
ATOM 961 C CA . TYR A 1 123 ? 18.828 12.117 1.585 1 97.69 123 TYR A CA 1
ATOM 962 C C . TYR A 1 123 ? 20.109 11.406 1.172 1 97.69 123 TYR A C 1
ATOM 964 O O . TYR A 1 123 ? 20.484 11.422 -0.003 1 97.69 123 TYR A O 1
ATOM 972 N N . ARG A 1 124 ? 20.766 10.766 2.1 1 96.56 124 ARG A N 1
ATOM 973 C CA . ARG A 1 124 ? 22 10.047 1.834 1 96.56 124 ARG A CA 1
ATOM 974 C C . ARG A 1 124 ? 21.797 8.945 0.802 1 96.56 124 ARG A C 1
ATOM 976 O O . ARG A 1 124 ? 22.719 8.586 0.072 1 96.56 124 ARG A O 1
ATOM 983 N N . ARG A 1 125 ? 20.609 8.57 0.763 1 95.69 125 ARG A N 1
ATOM 984 C CA . ARG A 1 125 ? 20.297 7.465 -0.132 1 95.69 125 ARG A CA 1
ATOM 985 C C . ARG A 1 125 ? 19.703 7.969 -1.445 1 95.69 125 ARG A C 1
ATOM 987 O O . ARG A 1 125 ? 19.266 7.176 -2.275 1 95.69 125 ARG A O 1
ATOM 994 N N . GLY A 1 126 ? 19.594 9.234 -1.608 1 95.94 126 GLY A N 1
ATOM 995 C CA . GLY A 1 126 ? 19.281 9.82 -2.902 1 95.94 126 GLY A CA 1
ATOM 996 C C . GLY A 1 126 ? 17.875 10.375 -2.984 1 95.94 126 GLY A C 1
ATOM 997 O O . GLY A 1 126 ? 17.391 10.68 -4.074 1 95.94 126 GLY A O 1
ATOM 998 N N . PHE A 1 127 ? 17.25 10.492 -1.837 1 97.94 127 PHE A N 1
ATOM 999 C CA . PHE A 1 127 ? 15.852 10.914 -1.874 1 97.94 127 PHE A CA 1
ATOM 1000 C C . PHE A 1 127 ? 15.625 12.141 -1.007 1 97.94 127 PHE A C 1
ATOM 1002 O O . PHE A 1 127 ? 15.875 12.109 0.201 1 97.94 127 PHE A O 1
ATOM 1009 N N . LYS A 1 128 ? 15.172 13.203 -1.599 1 98.12 128 LYS A N 1
ATOM 1010 C CA . LYS A 1 128 ? 14.898 14.445 -0.885 1 98.12 128 LYS A CA 1
ATOM 1011 C C . LYS A 1 128 ? 13.461 14.5 -0.395 1 98.12 128 LYS A C 1
ATOM 1013 O O . LYS A 1 128 ? 12.633 13.672 -0.789 1 98.12 128 LYS A O 1
ATOM 1018 N N . VAL A 1 129 ? 13.219 15.453 0.451 1 98.75 129 VAL A N 1
ATOM 1019 C CA . VAL A 1 129 ? 11.852 15.719 0.893 1 98.75 129 VAL A CA 1
ATOM 1020 C C . VAL A 1 129 ? 11.047 16.328 -0.254 1 98.75 129 VAL A C 1
ATOM 1022 O O . VAL A 1 129 ? 11.5 17.25 -0.922 1 98.75 129 VAL A O 1
ATOM 1025 N N . ALA A 1 130 ? 9.844 15.812 -0.504 1 98.88 130 ALA A N 1
ATOM 1026 C CA . ALA A 1 130 ? 8.984 16.297 -1.578 1 98.88 130 ALA A CA 1
ATOM 1027 C C . ALA A 1 130 ? 7.859 17.172 -1.026 1 98.88 130 ALA A C 1
ATOM 1029 O O . ALA A 1 130 ? 7.426 18.125 -1.679 1 98.88 130 ALA A O 1
ATOM 1030 N N . GLN A 1 131 ? 7.363 16.812 0.137 1 98.94 131 GLN A N 1
ATOM 1031 C CA . GLN A 1 131 ? 6.277 17.516 0.808 1 98.94 131 GLN A CA 1
ATOM 1032 C C . GLN A 1 131 ? 6.309 17.281 2.312 1 98.94 131 GLN A C 1
ATOM 1034 O O . GLN A 1 131 ? 6.629 16.172 2.76 1 98.94 131 GLN A O 1
ATOM 1039 N N . SER A 1 132 ? 5.996 18.234 3.113 1 98.88 132 SER A N 1
ATOM 1040 C CA . SER A 1 132 ? 6.004 18.094 4.566 1 98.88 132 SER A CA 1
ATOM 1041 C C . SER A 1 132 ? 5.086 19.125 5.227 1 98.88 132 SER A C 1
ATOM 1043 O O . SER A 1 132 ? 4.594 20.031 4.566 1 98.88 132 SER A O 1
ATOM 1045 N N . GLY A 1 133 ? 4.809 18.938 6.406 1 98.88 133 GLY A N 1
ATOM 1046 C CA . GLY A 1 133 ? 4.051 19.844 7.254 1 98.88 133 GLY A CA 1
ATOM 1047 C C . GLY A 1 133 ? 4.047 19.438 8.711 1 98.88 133 GLY A C 1
ATOM 1048 O O . GLY A 1 133 ? 4.543 18.359 9.07 1 98.88 133 GLY A O 1
ATOM 1049 N N . VAL A 1 134 ? 3.576 20.344 9.555 1 98.88 134 VAL A N 1
ATOM 1050 C CA . VAL A 1 134 ? 3.436 20.094 10.984 1 98.88 134 VAL A CA 1
ATOM 1051 C C . VAL A 1 134 ? 1.964 20.188 11.383 1 98.88 134 VAL A C 1
ATOM 1053 O O . VAL A 1 134 ? 1.401 21.281 11.453 1 98.88 134 VAL A O 1
ATOM 1056 N N . TRP A 1 135 ? 1.351 19.062 11.617 1 98.88 135 TRP A N 1
ATOM 1057 C CA . TRP A 1 135 ? -0.047 18.969 12.031 1 98.88 135 TRP A CA 1
ATOM 1058 C C . TRP A 1 135 ? -0.194 19.203 13.523 1 98.88 135 TRP A C 1
ATOM 1060 O O . TRP A 1 135 ? 0.575 18.672 14.328 1 98.88 135 TRP A O 1
ATOM 1070 N N . HIS A 1 136 ? -1.152 20.047 13.891 1 98.69 136 HIS A N 1
ATOM 1071 C CA . HIS A 1 136 ? -1.317 20.406 15.297 1 98.69 136 HIS A CA 1
ATOM 1072 C C . HIS A 1 136 ? -2.51 19.688 15.914 1 98.69 136 HIS A C 1
ATOM 1074 O O . HIS A 1 136 ? -3.605 19.688 15.352 1 98.69 136 HIS A O 1
ATOM 1080 N N . GLY A 1 137 ? -2.289 19.094 17.062 1 98.06 137 GLY A N 1
ATOM 1081 C CA . GLY A 1 137 ? -3.357 18.5 17.859 1 98.06 137 GLY A CA 1
ATOM 1082 C C . GLY A 1 137 ? -3.914 19.438 18.906 1 98.06 137 GLY A C 1
ATOM 1083 O O . GLY A 1 137 ? -3.631 20.625 18.891 1 98.06 137 GLY A O 1
ATOM 1084 N N . LYS A 1 138 ? -4.863 18.859 19.703 1 97.94 138 LYS A N 1
ATOM 1085 C CA . LYS A 1 138 ? -5.246 19.609 20.891 1 97.94 138 LYS A CA 1
ATOM 1086 C C . LYS A 1 138 ? -4.023 19.984 21.734 1 97.94 138 LYS A C 1
ATOM 1088 O O . LYS A 1 138 ? -3.971 21.078 22.312 1 97.94 138 LYS A O 1
ATOM 1093 N N . LYS A 1 139 ? -3.117 19.047 21.797 1 98 139 LYS A N 1
ATOM 1094 C CA . LYS A 1 139 ? -1.77 19.234 22.312 1 98 139 LYS A CA 1
ATOM 1095 C C . LYS A 1 139 ? -0.724 18.609 21.406 1 98 139 LYS A C 1
ATOM 1097 O O . LYS A 1 139 ? -0.999 17.625 20.719 1 98 139 LYS A O 1
ATOM 1102 N N . GLY A 1 140 ? 0.388 19.203 21.438 1 98.38 140 GLY A N 1
ATOM 1103 C CA . GLY A 1 140 ? 1.502 18.625 20.703 1 98.38 140 GLY A CA 1
ATOM 1104 C C . GLY A 1 140 ? 1.351 18.766 19.203 1 98.38 140 GLY A C 1
ATOM 1105 O O . GLY A 1 140 ? 0.528 19.547 18.719 1 98.38 140 GLY A O 1
ATOM 1106 N N . SER A 1 141 ? 2.277 18.109 18.5 1 98.5 141 SER A N 1
ATOM 1107 C CA . SER A 1 141 ? 2.326 18.219 17.047 1 98.5 141 SER A CA 1
ATOM 1108 C C . SER A 1 141 ? 2.779 16.906 16.406 1 98.5 141 SER A C 1
ATOM 1110 O O . SER A 1 141 ? 3.318 16.031 17.078 1 98.5 141 SER A O 1
ATOM 1112 N N . CYS A 1 142 ? 2.459 16.766 15.133 1 98.75 142 CYS A N 1
ATOM 1113 C CA . CYS A 1 142 ? 2.936 15.68 14.281 1 98.75 142 CYS A CA 1
ATOM 1114 C C . CYS A 1 142 ? 3.6 16.219 13.023 1 98.75 142 CYS A C 1
ATOM 1116 O O . CYS A 1 142 ? 2.949 16.891 12.211 1 98.75 142 CYS A O 1
ATOM 1118 N N . GLU A 1 143 ? 4.875 16.016 12.883 1 98.88 143 GLU A N 1
ATOM 1119 C CA . GLU A 1 143 ? 5.543 16.328 11.625 1 98.88 143 GLU A CA 1
ATOM 1120 C C . GLU A 1 143 ? 5.43 15.18 10.633 1 98.88 143 GLU A C 1
ATOM 1122 O O . GLU A 1 143 ? 5.793 14.047 10.945 1 98.88 143 GLU A O 1
ATOM 1127 N N . PHE A 1 144 ? 4.883 15.43 9.477 1 98.94 144 PHE A N 1
ATOM 1128 C CA . PHE A 1 144 ? 4.844 14.438 8.414 1 98.94 144 PHE A CA 1
ATOM 1129 C C . PHE A 1 144 ? 5.73 14.852 7.246 1 98.94 144 PHE A C 1
ATOM 1131 O O . PHE A 1 144 ? 5.836 16.047 6.938 1 98.94 144 PHE A O 1
ATOM 1138 N N . VAL A 1 145 ? 6.422 13.898 6.672 1 98.94 145 VAL A N 1
ATOM 1139 C CA . VAL A 1 145 ? 7.371 14.125 5.59 1 98.94 145 VAL A CA 1
ATOM 1140 C C . VAL A 1 145 ? 7.18 13.062 4.504 1 98.94 145 VAL A C 1
ATOM 1142 O O . VAL A 1 145 ? 7.227 11.859 4.785 1 98.94 145 VAL A O 1
ATOM 1145 N N . PHE A 1 146 ? 6.938 13.516 3.287 1 98.94 146 PHE A N 1
ATOM 1146 C CA . PHE A 1 146 ? 6.926 12.664 2.104 1 98.94 146 PHE A CA 1
ATOM 1147 C C . PHE A 1 146 ? 8.227 12.805 1.322 1 98.94 146 PHE A C 1
ATOM 1149 O O . PHE A 1 146 ? 8.688 13.922 1.071 1 98.94 146 PHE A O 1
ATOM 1156 N N . PHE A 1 147 ? 8.734 11.695 0.939 1 98.88 147 PHE A N 1
ATOM 1157 C CA . PHE A 1 147 ? 10.008 11.711 0.228 1 98.88 147 PHE A CA 1
ATOM 1158 C C . PHE A 1 147 ? 9.797 11.477 -1.264 1 98.88 147 PHE A C 1
ATOM 1160 O O . PHE A 1 147 ? 8.828 10.828 -1.666 1 98.88 147 PHE A O 1
ATOM 1167 N N . ASP A 1 148 ? 10.695 12.008 -2.064 1 98.5 148 ASP A N 1
ATOM 1168 C CA . ASP A 1 148 ? 10.594 11.969 -3.521 1 98.5 148 ASP A CA 1
ATOM 1169 C C . ASP A 1 148 ? 11.016 10.609 -4.062 1 98.5 148 ASP A C 1
ATOM 1171 O O . ASP A 1 148 ? 11.945 10.516 -4.867 1 98.5 148 ASP A O 1
ATOM 1175 N N . THR A 1 149 ? 10.211 9.578 -3.703 1 98.56 149 THR A N 1
ATOM 1176 C CA . THR A 1 149 ? 10.562 8.219 -4.086 1 98.56 149 THR A CA 1
ATOM 1177 C C . THR A 1 149 ? 9.688 7.738 -5.242 1 98.56 149 THR A C 1
ATOM 1179 O O . THR A 1 149 ? 10.016 6.754 -5.906 1 98.56 149 THR A O 1
ATOM 1182 N N . GLU A 1 150 ? 8.648 8.352 -5.516 1 97.62 150 GLU A N 1
ATOM 1183 C CA . GLU A 1 150 ? 7.664 7.859 -6.477 1 97.62 150 GLU A CA 1
ATOM 1184 C C . GLU A 1 150 ? 8.289 7.641 -7.852 1 97.62 150 GLU A C 1
ATOM 1186 O O . GLU A 1 150 ? 8.047 6.617 -8.492 1 97.62 150 GLU A O 1
ATOM 1191 N N . GLY A 1 151 ? 9.086 8.562 -8.297 1 95.88 151 GLY A N 1
ATOM 1192 C CA . GLY A 1 151 ? 9.688 8.469 -9.625 1 95.88 151 GLY A CA 1
ATOM 1193 C C . GLY A 1 151 ? 10.695 7.344 -9.742 1 95.88 151 GLY A C 1
ATOM 1194 O O . GLY A 1 151 ? 11.07 6.961 -10.852 1 95.88 151 GLY A O 1
ATOM 1195 N N . SER A 1 152 ? 11.109 6.785 -8.633 1 96 152 SER A N 1
ATOM 1196 C CA . SER A 1 152 ? 12.141 5.758 -8.625 1 96 152 SER A CA 1
ATOM 1197 C C . SER A 1 152 ? 11.547 4.379 -8.359 1 96 152 SER A C 1
ATOM 1199 O O . SER A 1 152 ? 11.617 3.496 -9.219 1 96 152 SER A O 1
ATOM 1201 N N . VAL A 1 153 ? 10.844 4.254 -7.266 1 96.44 153 VAL A N 1
ATOM 1202 C CA . VAL A 1 153 ? 10.414 2.91 -6.898 1 96.44 153 VAL A CA 1
ATOM 1203 C C . VAL A 1 153 ? 8.938 2.73 -7.246 1 96.44 153 VAL A C 1
ATOM 1205 O O . VAL A 1 153 ? 8.375 1.65 -7.055 1 96.44 153 VAL A O 1
ATOM 1208 N N . GLY A 1 154 ? 8.25 3.742 -7.773 1 97.06 154 GLY A N 1
ATOM 1209 C CA . GLY A 1 154 ? 6.875 3.615 -8.227 1 97.06 154 GLY A CA 1
ATOM 1210 C C . GLY A 1 154 ? 5.859 4.039 -7.188 1 97.06 154 GLY A C 1
ATOM 1211 O O . GLY A 1 154 ? 4.652 4.016 -7.441 1 97.06 154 GLY A O 1
ATOM 1212 N N . THR A 1 155 ? 6.324 4.398 -5.961 1 98.56 155 THR A N 1
ATOM 1213 C CA . THR A 1 155 ? 5.426 4.852 -4.906 1 98.56 155 THR A CA 1
ATOM 1214 C C . THR A 1 155 ? 6.137 5.832 -3.975 1 98.56 155 THR A C 1
ATOM 1216 O O . THR A 1 155 ? 7.363 5.953 -4.008 1 98.56 155 THR A O 1
ATOM 1219 N N . CYS A 1 156 ? 5.352 6.484 -3.148 1 98.81 156 CYS A N 1
ATOM 1220 C CA . CYS A 1 156 ? 5.871 7.488 -2.229 1 98.81 156 CYS A CA 1
ATOM 1221 C C . CYS A 1 156 ? 6.055 6.906 -0.832 1 98.81 156 CYS A C 1
ATOM 1223 O O . CYS A 1 156 ? 5.195 6.168 -0.344 1 98.81 156 CYS A O 1
ATOM 1225 N N . PHE A 1 157 ? 7.168 7.184 -0.228 1 98.88 157 PHE A N 1
ATOM 1226 C CA . PHE A 1 157 ? 7.406 6.809 1.16 1 98.88 157 PHE A CA 1
ATOM 1227 C C . PHE A 1 157 ? 7.23 8.008 2.084 1 98.88 157 PHE A C 1
ATOM 1229 O O . PHE A 1 157 ? 7.617 9.125 1.738 1 98.88 157 PHE A O 1
ATOM 1236 N N . GLU A 1 158 ? 6.727 7.734 3.207 1 98.94 158 GLU A N 1
ATOM 1237 C CA . GLU A 1 158 ? 6.48 8.75 4.223 1 98.94 158 GLU A CA 1
ATOM 1238 C C . GLU A 1 158 ? 7.094 8.359 5.562 1 98.94 158 GLU A C 1
ATOM 1240 O O . GLU A 1 158 ? 7.23 7.172 5.863 1 98.94 158 GLU A O 1
ATOM 1245 N N . SER A 1 159 ? 7.477 9.312 6.316 1 98.81 159 SER A N 1
ATOM 1246 C CA . SER A 1 159 ? 7.711 9.164 7.75 1 98.81 159 SER A CA 1
ATOM 1247 C C . SER A 1 159 ? 7.074 10.312 8.531 1 98.81 159 SER A C 1
ATOM 1249 O O . SER A 1 159 ? 7.004 11.438 8.047 1 98.81 159 SER A O 1
ATOM 1251 N N . TYR A 1 160 ? 6.566 9.969 9.641 1 98.81 160 TYR A N 1
ATOM 1252 C CA . TYR A 1 160 ? 6.004 11 10.5 1 98.81 160 TYR A CA 1
ATOM 1253 C C . TYR A 1 160 ? 6.391 10.773 11.961 1 98.81 160 TYR A C 1
ATOM 1255 O O . TYR A 1 160 ? 6.789 9.664 12.336 1 98.81 160 TYR A O 1
ATOM 1263 N N . SER A 1 161 ? 6.352 11.781 12.734 1 98.44 161 SER A N 1
ATOM 1264 C CA . SER A 1 161 ? 6.73 11.742 14.141 1 98.44 161 SER A CA 1
ATOM 1265 C C . SER A 1 161 ? 5.785 12.586 14.992 1 98.44 161 SER A C 1
ATOM 1267 O O . SER A 1 161 ? 5.539 13.758 14.68 1 98.44 161 SER A O 1
ATOM 1269 N N . PHE A 1 162 ? 5.289 12.023 16.031 1 98.25 162 PHE A N 1
ATOM 1270 C CA . PHE A 1 162 ? 4.438 12.719 17 1 98.25 162 PHE A CA 1
ATOM 1271 C C . PHE A 1 162 ? 5.25 13.219 18.172 1 98.25 162 PHE A C 1
ATOM 1273 O O . PHE A 1 162 ? 6.152 12.531 18.656 1 98.25 162 PHE A O 1
ATOM 1280 N N . SER A 1 163 ? 4.855 14.398 18.641 1 98.19 163 SER A N 1
ATOM 1281 C CA . SER A 1 163 ? 5.406 14.82 19.922 1 98.19 163 SER A CA 1
ATOM 1282 C C . SER A 1 163 ? 4.891 13.945 21.062 1 98.19 163 SER A C 1
ATOM 1284 O O . SER A 1 163 ? 3.834 13.32 20.938 1 98.19 163 SER A O 1
ATOM 1286 N N . ASP A 1 164 ? 5.582 13.898 22.141 1 97.38 164 ASP A N 1
ATOM 1287 C CA . ASP A 1 164 ? 5.258 13.039 23.281 1 97.38 164 ASP A CA 1
ATOM 1288 C C . ASP A 1 164 ? 3.906 13.422 23.891 1 97.38 164 ASP A C 1
ATOM 1290 O O . ASP A 1 164 ? 3.209 12.57 24.438 1 97.38 164 ASP A O 1
ATOM 1294 N N . ASP A 1 165 ? 3.551 14.625 23.797 1 98.19 165 ASP A N 1
ATOM 1295 C CA . ASP A 1 165 ? 2.344 15.125 24.438 1 98.19 165 ASP A CA 1
ATOM 1296 C C . ASP A 1 165 ? 1.163 15.148 23.469 1 98.19 165 ASP A C 1
ATOM 1298 O O . ASP A 1 165 ? 0.153 15.805 23.734 1 98.19 165 ASP A O 1
ATOM 1302 N N . TRP A 1 166 ? 1.197 14.484 22.391 1 98.12 166 TRP A N 1
ATOM 1303 C CA . TRP A 1 166 ? 0.19 14.516 21.344 1 98.12 166 TRP A CA 1
ATOM 1304 C C . TRP A 1 166 ? -1.188 14.164 21.891 1 98.12 166 TRP A C 1
ATOM 1306 O O . TRP A 1 166 ? -1.339 13.188 22.625 1 98.12 166 TRP A O 1
ATOM 1316 N N . GLU A 1 167 ? -2.137 14.938 21.531 1 98 167 GLU A N 1
ATOM 1317 C CA . GLU A 1 167 ? -3.562 14.672 21.688 1 98 167 GLU A CA 1
ATOM 1318 C C . GLU A 1 167 ? -4.336 14.992 20.422 1 98 167 GLU A C 1
ATOM 1320 O O . GLU A 1 167 ? -4.234 16.109 19.891 1 98 167 GLU A O 1
ATOM 1325 N N . ASP A 1 168 ? -5.082 14.086 19.922 1 96.06 168 ASP A N 1
ATOM 1326 C CA . ASP A 1 168 ? -5.812 14.266 18.672 1 96.06 168 ASP A CA 1
ATOM 1327 C C . ASP A 1 168 ? -6.613 15.562 18.672 1 96.06 168 ASP A C 1
ATOM 1329 O O . ASP A 1 168 ? -7.207 15.922 19.703 1 96.06 168 ASP A O 1
ATOM 1333 N N . PRO A 1 169 ? -6.59 16.234 17.578 1 96.44 169 PRO A N 1
ATOM 1334 C CA . PRO A 1 169 ? -7.469 17.391 17.484 1 96.44 169 PRO A CA 1
ATOM 1335 C C . PRO A 1 169 ? -8.938 17.016 17.328 1 96.44 169 PRO A C 1
ATOM 1337 O O . PRO A 1 169 ? -9.273 15.828 17.297 1 96.44 169 PRO A O 1
ATOM 1340 N N . LEU A 1 170 ? -9.773 18.016 17.234 1 91.38 170 LEU A N 1
ATOM 1341 C CA . LEU A 1 170 ? -11.18 17.766 16.938 1 91.38 170 LEU A CA 1
ATOM 1342 C C . LEU A 1 170 ? -11.367 17.281 15.508 1 91.38 170 LEU A C 1
ATOM 1344 O O . LEU A 1 170 ? -10.711 17.766 14.594 1 91.38 170 LEU A O 1
ATOM 1348 N N . GLU A 1 171 ? -12.227 16.312 15.336 1 91.44 171 GLU A N 1
ATOM 1349 C CA . GLU A 1 171 ? -12.539 15.789 14.016 1 91.44 171 GLU A CA 1
ATOM 1350 C C . GLU A 1 171 ? -13.258 16.828 13.156 1 91.44 171 GLU A C 1
ATOM 1352 O O . GLU A 1 171 ? -13.906 17.719 13.688 1 91.44 171 GLU A O 1
ATOM 1357 N N . ALA A 1 172 ? -13.039 16.562 11.891 1 88.38 172 ALA A N 1
ATOM 1358 C CA . ALA A 1 172 ? -13.75 17.422 10.953 1 88.38 172 ALA A CA 1
ATOM 1359 C C . ALA A 1 172 ? -15.258 17.219 11.062 1 88.38 172 ALA A C 1
ATOM 1361 O O . ALA A 1 172 ? -15.727 16.109 11.297 1 88.38 172 ALA A O 1
ATOM 1362 N N . ARG A 1 173 ? -16.109 18.234 11.188 1 69.31 173 ARG A N 1
ATOM 1363 C CA . ARG A 1 173 ? -17.578 18.172 11.266 1 69.31 173 ARG A CA 1
ATOM 1364 C C . ARG A 1 173 ? -18.188 17.703 9.953 1 69.31 173 ARG A C 1
ATOM 1366 O O . ARG A 1 173 ? -17.625 17.969 8.883 1 69.31 173 ARG A O 1
ATOM 1373 N N . MET B 1 1 ? -34.375 19.172 18.203 1 29.64 1 MET B N 1
ATOM 1374 C CA . MET B 1 1 ? -34.188 18.219 17.125 1 29.64 1 MET B CA 1
ATOM 1375 C C . MET B 1 1 ? -32.969 17.312 17.406 1 29.64 1 MET B C 1
ATOM 1377 O O . MET B 1 1 ? -31.875 17.797 17.672 1 29.64 1 MET B O 1
ATOM 1381 N N . GLU B 1 2 ? -33.094 15.969 17.688 1 31.95 2 GLU B N 1
ATOM 1382 C CA . GLU B 1 2 ? -32.062 15.055 18.203 1 31.95 2 GLU B CA 1
ATOM 1383 C C . GLU B 1 2 ? -31.016 14.734 17.141 1 31.95 2 GLU B C 1
ATOM 1385 O O . GLU B 1 2 ? -31.359 14.578 15.961 1 31.95 2 GLU B O 1
ATOM 1390 N N . PRO B 1 3 ? -29.766 15.062 17.359 1 30.03 3 PRO B N 1
ATOM 1391 C CA . PRO B 1 3 ? -28.797 14.797 16.281 1 30.03 3 PRO B CA 1
ATOM 1392 C C . PRO B 1 3 ? -28.938 13.391 15.703 1 30.03 3 PRO B C 1
ATOM 1394 O O . PRO B 1 3 ? -29.156 12.43 16.453 1 30.03 3 PRO B O 1
ATOM 1397 N N . THR B 1 4 ? -29.469 13.203 14.523 1 34 4 THR B N 1
ATOM 1398 C CA . THR B 1 4 ? -29.609 11.914 13.852 1 34 4 THR B CA 1
ATOM 1399 C C . THR B 1 4 ? -28.266 11.172 13.82 1 34 4 THR B C 1
ATOM 1401 O O . THR B 1 4 ? -27.328 11.625 13.18 1 34 4 THR B O 1
ATOM 1404 N N . THR B 1 5 ? -27.953 10.383 14.773 1 32.5 5 THR B N 1
ATOM 1405 C CA . THR B 1 5 ? -26.781 9.516 14.844 1 32.5 5 THR B CA 1
ATOM 1406 C C . THR B 1 5 ? -26.672 8.656 13.594 1 32.5 5 THR B C 1
ATOM 1408 O O . THR B 1 5 ? -27.609 7.93 13.25 1 32.5 5 THR B O 1
ATOM 1411 N N . ILE B 1 6 ? -26.141 9.07 12.555 1 34.38 6 ILE B N 1
ATOM 1412 C CA . ILE B 1 6 ? -25.875 8.18 11.43 1 34.38 6 ILE B CA 1
ATOM 1413 C C . ILE B 1 6 ? -25.422 6.816 11.938 1 34.38 6 ILE B C 1
ATOM 1415 O O . ILE B 1 6 ? -24.375 6.707 12.57 1 34.38 6 ILE B O 1
ATOM 1419 N N . THR B 1 7 ? -26.328 5.961 12.297 1 33.66 7 THR B N 1
ATOM 1420 C CA . THR B 1 7 ? -26.016 4.574 12.625 1 33.66 7 THR B CA 1
ATOM 1421 C C . THR B 1 7 ? -25.141 3.951 11.539 1 33.66 7 THR B C 1
ATOM 1423 O O . THR B 1 7 ? -25.531 3.871 10.375 1 33.66 7 THR B O 1
ATOM 1426 N N . VAL B 1 8 ? -23.891 4.137 11.633 1 40 8 VAL B N 1
ATOM 1427 C CA . VAL B 1 8 ? -23 3.365 10.766 1 40 8 VAL B CA 1
ATOM 1428 C C . VAL B 1 8 ? -23.484 1.917 10.695 1 40 8 VAL B C 1
ATOM 1430 O O . VAL B 1 8 ? -23.812 1.319 11.719 1 40 8 VAL B O 1
ATOM 1433 N N . PRO B 1 9 ? -23.969 1.482 9.609 1 41.38 9 PRO B N 1
ATOM 1434 C CA . PRO B 1 9 ? -24.344 0.069 9.586 1 41.38 9 PRO B CA 1
ATOM 1435 C C . PRO B 1 9 ? -23.5 -0.785 10.531 1 41.38 9 PRO B C 1
ATOM 1437 O O . PRO B 1 9 ? -22.391 -0.4 10.883 1 41.38 9 PRO B O 1
ATOM 1440 N N . ASN B 1 10 ? -24.031 -1.902 11.164 1 44.72 10 ASN B N 1
ATOM 1441 C CA . ASN B 1 10 ? -23.422 -2.939 11.984 1 44.72 10 ASN B CA 1
ATOM 1442 C C . ASN B 1 10 ? -21.969 -3.172 11.602 1 44.72 10 ASN B C 1
ATOM 1444 O O . ASN B 1 10 ? -21.656 -3.43 10.438 1 44.72 10 ASN B O 1
ATOM 1448 N N . GLN B 1 11 ? -21 -2.533 12.195 1 54.66 11 GLN B N 1
ATOM 1449 C CA . GLN B 1 11 ? -19.578 -2.818 12.008 1 54.66 11 GLN B CA 1
ATOM 1450 C C . GLN B 1 11 ? -19.359 -4.262 11.562 1 54.66 11 GLN B C 1
ATOM 1452 O O . GLN B 1 11 ? -19.719 -5.199 12.273 1 54.66 11 GLN B O 1
ATOM 1457 N N . LEU B 1 12 ? -19.406 -4.504 10.281 1 64.88 12 LEU B N 1
ATOM 1458 C CA . LEU B 1 12 ? -19.125 -5.844 9.789 1 64.88 12 LEU B CA 1
ATOM 1459 C C . LEU B 1 12 ? -17.938 -6.453 10.539 1 64.88 12 LEU B C 1
ATOM 1461 O O . LEU B 1 12 ? -17.047 -5.73 10.992 1 64.88 12 LEU B O 1
ATOM 1465 N N . THR B 1 13 ? -18.078 -7.582 10.961 1 72.31 13 THR B N 1
ATOM 1466 C CA . THR B 1 13 ? -17.047 -8.336 11.656 1 72.31 13 THR B CA 1
ATOM 1467 C C . THR B 1 13 ? -15.719 -8.266 10.891 1 72.31 13 THR B C 1
ATOM 1469 O O . THR B 1 13 ? -15.703 -8.383 9.664 1 72.31 13 THR B O 1
ATOM 1472 N N . PRO B 1 14 ? -14.734 -7.84 11.562 1 84.88 14 PRO B N 1
ATOM 1473 C CA . PRO B 1 14 ? -13.406 -7.867 10.938 1 84.88 14 PRO B CA 1
ATOM 1474 C C . PRO B 1 14 ? -13.031 -9.25 10.406 1 84.88 14 PRO B C 1
ATOM 1476 O O . PRO B 1 14 ? -13.258 -10.258 11.078 1 84.88 14 PRO B O 1
ATOM 1479 N N . PHE B 1 15 ? -12.578 -9.297 9.102 1 93.81 15 PHE B N 1
ATOM 1480 C CA . PHE B 1 15 ? -12.258 -10.602 8.531 1 93.81 15 PHE B CA 1
ATOM 1481 C C . PHE B 1 15 ? -10.93 -10.547 7.781 1 93.81 15 PHE B C 1
ATOM 1483 O O . PHE B 1 15 ? -10.336 -11.586 7.484 1 93.81 15 PHE B O 1
ATOM 1490 N N . LEU B 1 16 ? -10.398 -9.398 7.547 1 97.31 16 LEU B N 1
ATOM 1491 C CA . LEU B 1 16 ? -9.242 -9.258 6.664 1 97.31 16 LEU B CA 1
ATOM 1492 C C . LEU B 1 16 ? -7.965 -9.719 7.359 1 97.31 16 LEU B C 1
ATOM 1494 O O . LEU B 1 16 ? -7.02 -10.164 6.707 1 97.31 16 LEU B O 1
ATOM 1498 N N . GLY B 1 17 ? -7.91 -9.594 8.695 1 97.25 17 GLY B N 1
ATOM 1499 C CA . GLY B 1 17 ? -6.68 -9.914 9.406 1 97.25 17 GLY B CA 1
ATOM 1500 C C . GLY B 1 17 ? -5.566 -8.922 9.148 1 97.25 17 GLY B C 1
ATOM 1501 O O . GLY B 1 17 ? -5.805 -7.711 9.109 1 97.25 17 GLY B O 1
ATOM 1502 N N . LYS B 1 18 ? -4.336 -9.406 9.07 1 97.44 18 LYS B N 1
ATOM 1503 C CA . LYS B 1 18 ? -3.154 -8.555 8.938 1 97.44 18 LYS B CA 1
ATOM 1504 C C . LYS B 1 18 ? -2.781 -8.352 7.473 1 97.44 18 LYS B C 1
ATOM 1506 O O . LYS B 1 18 ? -2.924 -9.266 6.656 1 97.44 18 LYS B O 1
ATOM 1511 N N . VAL B 1 19 ? -2.297 -7.164 7.172 1 98.5 19 VAL B N 1
ATOM 1512 C CA . VAL B 1 19 ? -1.616 -6.961 5.895 1 98.5 19 VAL B CA 1
ATOM 1513 C C . VAL B 1 19 ? -0.296 -7.727 5.887 1 98.5 19 VAL B C 1
ATOM 1515 O O . VAL B 1 19 ? 0.528 -7.566 6.793 1 98.5 19 VAL B O 1
ATOM 1518 N N . VAL B 1 20 ? -0.077 -8.516 4.871 1 98.5 20 VAL B N 1
ATOM 1519 C CA . VAL B 1 20 ? 1.108 -9.367 4.887 1 98.5 20 VAL B CA 1
ATOM 1520 C C . VAL B 1 20 ? 1.958 -9.086 3.648 1 98.5 20 VAL B C 1
ATOM 1522 O O . VAL B 1 20 ? 3.1 -9.547 3.557 1 98.5 20 VAL B O 1
ATOM 1525 N N . GLU B 1 21 ? 1.448 -8.328 2.705 1 98.88 21 GLU B N 1
ATOM 1526 C CA . GLU B 1 21 ? 2.18 -8.086 1.466 1 98.88 21 GLU B CA 1
ATOM 1527 C C . GLU B 1 21 ? 1.766 -6.758 0.835 1 98.88 21 GLU B C 1
ATOM 1529 O O . GLU B 1 21 ? 0.586 -6.398 0.85 1 98.88 21 GLU B O 1
ATOM 1534 N N . ILE B 1 22 ? 2.652 -6.07 0.302 1 98.94 22 ILE B N 1
ATOM 1535 C CA . ILE B 1 22 ? 2.469 -4.879 -0.522 1 98.94 22 ILE B CA 1
ATOM 1536 C C . ILE B 1 22 ? 3.121 -5.09 -1.887 1 98.94 22 ILE B C 1
ATOM 1538 O O . ILE B 1 22 ? 4.297 -5.457 -1.97 1 98.94 22 ILE B O 1
ATOM 1542 N N . CYS B 1 23 ? 2.367 -4.824 -2.926 1 98.94 23 CYS B N 1
ATOM 1543 C CA . CYS B 1 23 ? 2.895 -5.133 -4.25 1 98.94 23 CYS B CA 1
ATOM 1544 C C . CYS B 1 23 ? 2.977 -3.877 -5.109 1 98.94 23 CYS B C 1
ATOM 1546 O O . CYS B 1 23 ? 1.991 -3.148 -5.25 1 98.94 23 CYS B O 1
ATOM 1548 N N . ILE B 1 24 ? 4.121 -3.686 -5.688 1 98.94 24 ILE B N 1
ATOM 1549 C CA . ILE B 1 24 ? 4.336 -2.674 -6.715 1 98.94 24 ILE B CA 1
ATOM 1550 C C . ILE B 1 24 ? 4.309 -3.324 -8.094 1 98.94 24 ILE B C 1
ATOM 1552 O O . ILE B 1 24 ? 5.055 -4.27 -8.359 1 98.94 24 ILE B O 1
ATOM 1556 N N . VAL B 1 25 ? 3.432 -2.852 -8.938 1 98.88 25 VAL B N 1
ATOM 1557 C CA . VAL B 1 25 ? 3.473 -3.223 -10.344 1 98.88 25 VAL B CA 1
ATOM 1558 C C . VAL B 1 25 ? 4.438 -2.305 -11.094 1 98.88 25 VAL B C 1
ATOM 1560 O O . VAL B 1 25 ? 4.395 -1.083 -10.93 1 98.88 25 VAL B O 1
ATOM 1563 N N . SER B 1 26 ? 5.293 -2.889 -11.859 1 98.69 26 SER B N 1
ATOM 1564 C CA . SER B 1 26 ? 6.363 -2.168 -12.539 1 98.69 26 SER B CA 1
ATOM 1565 C C . SER B 1 26 ? 6.523 -2.65 -13.977 1 98.69 26 SER B C 1
ATOM 1567 O O . SER B 1 26 ? 6.242 -3.812 -14.289 1 98.69 26 SER B O 1
ATOM 1569 N N . SER B 1 27 ? 6.969 -1.712 -14.875 1 98.38 27 SER B N 1
ATOM 1570 C CA . SER B 1 27 ? 7.305 -2.096 -16.234 1 98.38 27 SER B CA 1
ATOM 1571 C C . SER B 1 27 ? 8.742 -2.609 -16.328 1 98.38 27 SER B C 1
ATOM 1573 O O . SER B 1 27 ? 9.148 -3.152 -17.359 1 98.38 27 SER B O 1
ATOM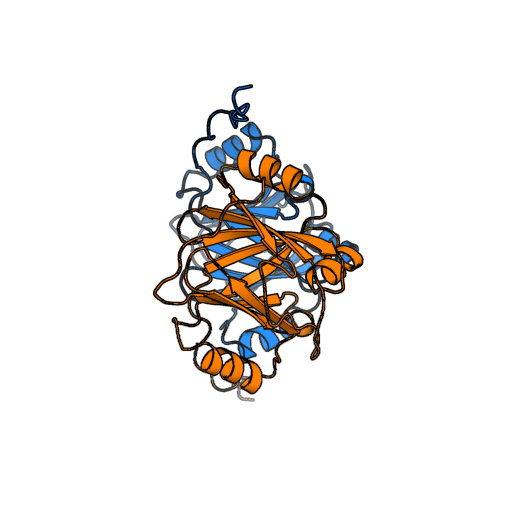 1575 N N . ASP B 1 28 ? 9.5 -2.451 -15.289 1 98.44 28 ASP B N 1
ATOM 1576 C CA . ASP B 1 28 ? 10.898 -2.85 -15.219 1 98.44 28 ASP B CA 1
ATOM 1577 C C . ASP B 1 28 ? 11.258 -3.348 -13.82 1 98.44 28 ASP B C 1
ATOM 1579 O O . ASP B 1 28 ? 11.734 -2.576 -12.984 1 98.44 28 ASP B O 1
ATOM 1583 N N . CYS B 1 29 ? 11.094 -4.621 -13.648 1 98.25 29 CYS B N 1
ATOM 1584 C CA . CYS B 1 29 ? 11.266 -5.258 -12.344 1 98.25 29 CYS B CA 1
ATOM 1585 C C . CYS B 1 29 ? 12.68 -5.047 -11.82 1 98.25 29 CYS B C 1
ATOM 1587 O O . CYS B 1 29 ? 12.875 -4.707 -10.648 1 98.25 29 CYS B O 1
ATOM 1589 N N . ARG B 1 30 ? 13.664 -5.242 -12.633 1 97.94 30 ARG B N 1
ATOM 1590 C CA . ARG B 1 30 ? 15.055 -5.113 -12.234 1 97.94 30 ARG B CA 1
ATOM 1591 C C . ARG B 1 30 ? 15.359 -3.705 -11.727 1 97.94 30 ARG B C 1
ATOM 1593 O O . ARG B 1 30 ? 16.031 -3.533 -10.711 1 97.94 30 ARG B O 1
ATOM 1600 N N . LYS B 1 31 ? 14.898 -2.717 -12.469 1 98.19 31 LYS B N 1
ATOM 1601 C CA . LYS B 1 31 ? 15.094 -1.334 -12.039 1 98.19 31 LYS B CA 1
ATOM 1602 C C . LYS B 1 31 ? 14.438 -1.082 -10.688 1 98.19 31 LYS B C 1
ATOM 1604 O O . LYS B 1 31 ? 15.039 -0.461 -9.805 1 98.19 31 LYS B O 1
ATOM 1609 N N . THR B 1 32 ? 13.227 -1.508 -10.523 1 98.5 32 THR B N 1
ATOM 1610 C CA . THR B 1 32 ? 12.508 -1.293 -9.273 1 98.5 32 THR B CA 1
ATOM 1611 C C . THR B 1 32 ? 13.227 -1.971 -8.109 1 98.5 32 THR B C 1
ATOM 1613 O O . THR B 1 32 ? 13.344 -1.395 -7.027 1 98.5 32 THR B O 1
ATOM 1616 N N . ILE B 1 33 ? 13.75 -3.178 -8.328 1 98 33 ILE B N 1
ATOM 1617 C CA . ILE B 1 33 ? 14.531 -3.885 -7.316 1 98 33 ILE B CA 1
ATOM 1618 C C . ILE B 1 33 ? 15.727 -3.035 -6.902 1 98 33 ILE B C 1
ATOM 1620 O O . ILE B 1 33 ? 15.984 -2.852 -5.711 1 98 33 ILE B O 1
ATOM 1624 N N . SER B 1 34 ? 16.438 -2.549 -7.887 1 97.31 34 SER B N 1
ATOM 1625 C CA . SER B 1 34 ? 17.609 -1.742 -7.621 1 97.31 34 SER B CA 1
ATOM 1626 C C . SER B 1 34 ? 17.281 -0.515 -6.781 1 97.31 34 SER B C 1
ATOM 1628 O O . SER B 1 34 ? 17.969 -0.205 -5.812 1 97.31 34 SER B O 1
ATOM 1630 N N . GLU B 1 35 ? 16.234 0.144 -7.129 1 97.19 35 GLU B N 1
ATOM 1631 C CA . GLU B 1 35 ? 15.844 1.369 -6.438 1 97.19 35 GLU B CA 1
ATOM 1632 C C . GLU B 1 35 ? 15.359 1.073 -5.02 1 97.19 35 GLU B C 1
ATOM 1634 O O . GLU B 1 35 ? 15.695 1.799 -4.082 1 97.19 35 GLU B O 1
ATOM 1639 N N . LEU B 1 36 ? 14.578 0.023 -4.828 1 97.56 36 LEU B N 1
ATOM 1640 C CA . LEU B 1 36 ? 14.117 -0.364 -3.5 1 97.56 36 LEU B CA 1
ATOM 1641 C C . LEU B 1 36 ? 15.297 -0.792 -2.625 1 97.56 36 LEU B C 1
ATOM 1643 O O . LEU B 1 36 ? 15.297 -0.535 -1.418 1 97.56 36 LEU B O 1
ATOM 1647 N N . SER B 1 37 ? 16.219 -1.436 -3.254 1 95.88 37 SER B N 1
ATOM 1648 C CA . SER B 1 37 ? 17.391 -1.88 -2.52 1 95.88 37 SER B CA 1
ATOM 1649 C C . SER B 1 37 ? 18.156 -0.697 -1.938 1 95.88 37 SER B C 1
ATOM 1651 O O . SER B 1 37 ? 18.734 -0.796 -0.853 1 95.88 37 SER B O 1
ATOM 1653 N N . LYS B 1 38 ? 18.156 0.459 -2.619 1 94.94 38 LYS B N 1
ATOM 1654 C CA . LYS B 1 38 ? 18.781 1.67 -2.096 1 94.94 38 LYS B CA 1
ATOM 1655 C C . LYS B 1 38 ? 18.141 2.1 -0.782 1 94.94 38 LYS B C 1
ATOM 1657 O O . LYS B 1 38 ? 18.766 2.791 0.025 1 94.94 38 LYS B O 1
ATOM 1662 N N . LEU B 1 39 ? 16.938 1.678 -0.627 1 96.12 39 LEU B N 1
ATOM 1663 C CA . LEU B 1 39 ? 16.188 2.08 0.562 1 96.12 39 LEU B CA 1
ATOM 1664 C C . LEU B 1 39 ? 16.203 0.97 1.609 1 96.12 39 LEU B C 1
ATOM 1666 O O . LEU B 1 39 ? 15.523 1.072 2.633 1 96.12 39 LEU B O 1
ATOM 1670 N N . GLY B 1 40 ? 16.891 -0.085 1.312 1 94.31 40 GLY B N 1
ATOM 1671 C CA . GLY B 1 40 ? 17.062 -1.166 2.271 1 94.31 40 GLY B CA 1
ATOM 1672 C C . GLY B 1 40 ? 15.992 -2.238 2.15 1 94.31 40 GLY B C 1
ATOM 1673 O O . GLY B 1 40 ? 15.836 -3.068 3.049 1 94.31 40 GLY B O 1
ATOM 1674 N N . ILE B 1 41 ? 15.242 -2.211 1.14 1 96.88 41 ILE B N 1
ATOM 1675 C CA . ILE B 1 41 ? 14.25 -3.256 0.909 1 96.88 41 ILE B CA 1
ATOM 1676 C C . ILE B 1 41 ? 14.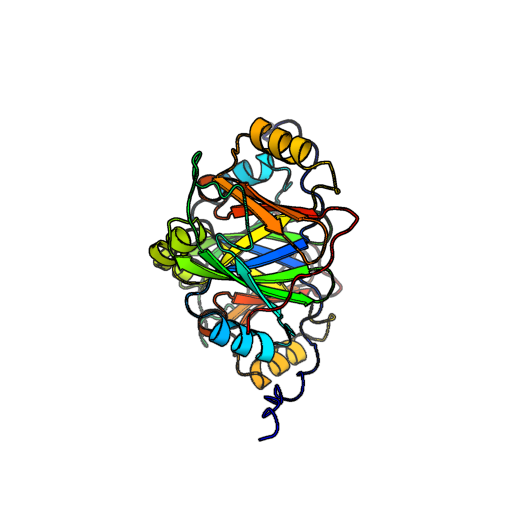844 -4.332 -0 1 96.88 41 ILE B C 1
ATOM 1678 O O . ILE B 1 41 ? 15.172 -4.066 -1.157 1 96.88 41 ILE B O 1
ATOM 1682 N N . GLY B 1 42 ? 14.938 -5.531 0.486 1 95.44 42 GLY B N 1
ATOM 1683 C CA . GLY B 1 42 ? 15.578 -6.656 -0.177 1 95.44 42 GLY B CA 1
ATOM 1684 C C . GLY B 1 42 ? 16.219 -7.637 0.791 1 95.44 42 GLY B C 1
ATOM 1685 O O . GLY B 1 42 ? 16.062 -7.5 2.008 1 95.44 42 GLY B O 1
ATOM 1686 N N . PRO B 1 43 ? 16.891 -8.695 0.358 1 96 43 PRO B N 1
ATOM 1687 C CA . PRO B 1 43 ? 17.078 -9.031 -1.056 1 96 43 PRO B CA 1
ATOM 1688 C C . PRO B 1 43 ? 15.82 -9.625 -1.691 1 96 43 PRO B C 1
ATOM 1690 O O . PRO B 1 43 ? 14.977 -10.18 -0.99 1 96 43 PRO B O 1
ATOM 1693 N N . PHE B 1 44 ? 15.766 -9.406 -3.02 1 97.44 44 PHE B N 1
ATOM 1694 C CA . PHE B 1 44 ? 14.633 -9.945 -3.771 1 97.44 44 PHE B CA 1
ATOM 1695 C C . PHE B 1 44 ? 15.008 -11.266 -4.438 1 97.44 44 PHE B C 1
ATOM 1697 O O . PHE B 1 44 ? 16.141 -11.438 -4.898 1 97.44 44 PHE B O 1
ATOM 1704 N N . ARG B 1 45 ? 14.008 -12.172 -4.488 1 98.12 45 ARG B N 1
ATOM 1705 C CA . ARG B 1 45 ? 14.031 -13.352 -5.34 1 98.12 45 ARG B CA 1
ATOM 1706 C C . ARG B 1 45 ? 12.984 -13.258 -6.441 1 98.12 45 ARG B C 1
ATOM 1708 O O . ARG B 1 45 ? 11.852 -12.82 -6.195 1 98.12 45 ARG B O 1
ATOM 1715 N N . THR B 1 46 ? 13.383 -13.703 -7.609 1 98.5 46 THR B N 1
ATOM 1716 C CA . THR B 1 46 ? 12.516 -13.484 -8.766 1 98.5 46 THR B CA 1
ATOM 1717 C C . THR B 1 46 ? 12.023 -14.82 -9.328 1 98.5 46 THR B C 1
ATOM 1719 O O . THR B 1 46 ? 12.797 -15.773 -9.422 1 98.5 46 THR B O 1
ATOM 1722 N N . TYR B 1 47 ? 10.812 -14.797 -9.711 1 98.69 47 TYR B N 1
ATOM 1723 C CA . TYR B 1 47 ? 10.148 -15.984 -10.242 1 98.69 47 TYR B CA 1
ATOM 1724 C C . TYR B 1 47 ? 9.352 -15.641 -11.5 1 98.69 47 TYR B C 1
ATOM 1726 O O . TYR B 1 47 ? 8.906 -14.508 -11.664 1 98.69 47 TYR B O 1
ATOM 1734 N N . GLU B 1 48 ? 9.18 -16.672 -12.344 1 98.31 48 GLU B N 1
ATOM 1735 C CA . GLU B 1 48 ? 8.305 -16.531 -13.5 1 98.31 48 GLU B CA 1
ATOM 1736 C C . GLU B 1 48 ? 6.941 -17.188 -13.234 1 98.31 48 GLU B C 1
ATOM 1738 O O . GLU B 1 48 ? 6.867 -18.359 -12.891 1 98.31 48 GLU B O 1
ATOM 1743 N N . PHE B 1 49 ? 5.922 -16.406 -13.289 1 98.69 49 PHE B N 1
ATOM 1744 C CA . PHE B 1 49 ? 4.555 -16.906 -13.312 1 98.69 49 PHE B CA 1
ATOM 1745 C C . PHE B 1 49 ? 4.066 -17.109 -14.742 1 98.69 49 PHE B C 1
ATOM 1747 O O . PHE B 1 49 ? 3.764 -16.141 -15.438 1 98.69 49 PHE B O 1
ATOM 1754 N N . ASN B 1 50 ? 3.996 -18.281 -15.156 1 98.06 50 ASN B N 1
ATOM 1755 C CA . ASN B 1 50 ? 3.607 -18.625 -16.516 1 98.06 50 ASN B CA 1
ATOM 1756 C C . ASN B 1 50 ? 2.969 -20.016 -16.594 1 98.06 50 ASN B C 1
ATOM 1758 O O . ASN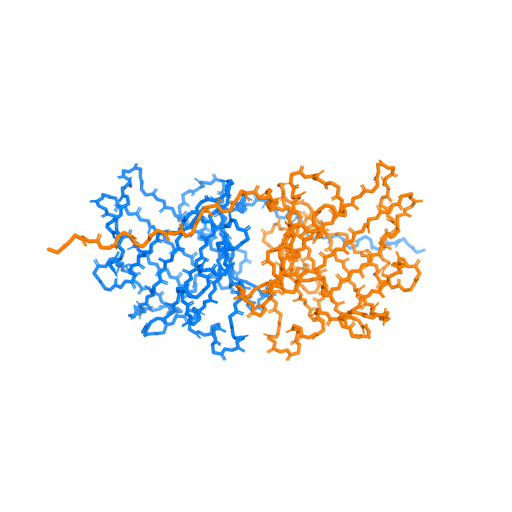 B 1 50 ? 2.615 -20.594 -15.562 1 98.06 50 ASN B O 1
ATOM 1762 N N . ALA B 1 51 ? 2.768 -20.516 -17.797 1 97.94 51 ALA B N 1
ATOM 1763 C CA . ALA B 1 51 ? 2.045 -21.766 -18.016 1 97.94 51 ALA B CA 1
ATOM 1764 C C . ALA B 1 51 ? 2.736 -22.938 -17.312 1 97.94 51 ALA B C 1
ATOM 1766 O O . ALA B 1 51 ? 2.084 -23.906 -16.906 1 97.94 51 ALA B O 1
ATOM 1767 N N . SER B 1 52 ? 4.066 -22.875 -17.125 1 97.62 52 SER B N 1
ATOM 1768 C CA . SER B 1 52 ? 4.816 -23.984 -16.547 1 97.62 52 SER B CA 1
ATOM 1769 C C . SER B 1 52 ? 4.812 -23.906 -15.016 1 97.62 52 SER B C 1
ATOM 1771 O O . SER B 1 52 ? 5.051 -24.922 -14.344 1 97.62 52 SER B O 1
ATOM 1773 N N . THR B 1 53 ? 4.52 -22.719 -14.469 1 98.5 53 THR B N 1
ATOM 1774 C CA . THR B 1 53 ? 4.723 -22.594 -13.031 1 98.5 53 THR B CA 1
ATOM 1775 C C . THR B 1 53 ? 3.404 -22.281 -12.328 1 98.5 53 THR B C 1
ATOM 1777 O O . THR B 1 53 ? 3.309 -22.391 -11.102 1 98.5 53 THR B O 1
ATOM 1780 N N . VAL B 1 54 ? 2.383 -21.844 -13.07 1 98.81 54 VAL B N 1
ATOM 1781 C CA . VAL B 1 54 ? 1.086 -21.5 -12.492 1 98.81 54 VAL B CA 1
ATOM 1782 C C . VAL B 1 54 ? -0.023 -22.219 -13.266 1 98.81 54 VAL B C 1
ATOM 1784 O O . VAL B 1 54 ? -0.113 -22.094 -14.492 1 98.81 54 VAL B O 1
ATOM 1787 N N . SER B 1 55 ? -0.874 -22.922 -12.609 1 98.75 55 SER B N 1
ATOM 1788 C CA . SER B 1 55 ? -2.051 -23.547 -13.211 1 98.75 55 SER B CA 1
ATOM 1789 C C . SER B 1 55 ? -3.326 -22.812 -12.82 1 98.75 55 SER B C 1
ATOM 1791 O O . SER B 1 55 ? -3.297 -21.922 -11.969 1 98.75 55 SER B O 1
ATOM 1793 N N . ASP B 1 56 ? -4.434 -23.078 -13.531 1 98.56 56 ASP B N 1
ATOM 1794 C CA . ASP B 1 56 ? -5.766 -22.547 -13.258 1 98.56 56 ASP B CA 1
ATOM 1795 C C . ASP B 1 56 ? -5.762 -21.016 -13.273 1 98.56 56 ASP B C 1
ATOM 1797 O O . ASP B 1 56 ? -6.344 -20.391 -12.398 1 98.56 56 ASP B O 1
ATOM 1801 N N . ARG B 1 57 ? -4.988 -20.484 -14.195 1 98.88 57 ARG B N 1
ATOM 1802 C CA . ARG B 1 57 ? -4.941 -19.031 -14.359 1 98.88 57 ARG B CA 1
ATOM 1803 C C . ARG B 1 57 ? -6.281 -18.484 -14.852 1 98.88 57 ARG B C 1
ATOM 1805 O O . ARG B 1 57 ? -6.754 -18.875 -15.922 1 98.88 57 ARG B O 1
ATOM 1812 N N . GLN B 1 58 ? -6.863 -17.656 -14.055 1 98.75 58 GLN B N 1
ATOM 1813 C CA . GLN B 1 58 ? -8.156 -17.047 -14.344 1 98.75 58 GLN B CA 1
ATOM 1814 C C . GLN B 1 58 ? -8.047 -15.516 -14.344 1 98.75 58 GLN B C 1
ATOM 1816 O O . GLN B 1 58 ? -7.285 -14.945 -13.562 1 98.75 58 GLN B O 1
ATOM 1821 N N . TYR B 1 59 ? -8.758 -14.859 -15.211 1 98.69 59 TYR B N 1
ATOM 1822 C CA . TYR B 1 59 ? -8.852 -13.406 -15.32 1 98.69 59 TYR B CA 1
ATOM 1823 C C . TYR B 1 59 ? -10.266 -12.977 -15.711 1 98.69 59 TYR B C 1
ATOM 1825 O O . TYR B 1 59 ? -10.805 -13.438 -16.719 1 98.69 59 TYR B O 1
ATOM 1833 N N . ARG B 1 60 ? -10.82 -12.18 -14.883 1 97.69 60 ARG B N 1
ATOM 1834 C CA . ARG B 1 60 ? -12.148 -11.609 -15.078 1 97.69 60 ARG B CA 1
ATOM 1835 C C . ARG B 1 60 ? -13.148 -12.68 -15.492 1 97.69 60 ARG B C 1
ATOM 1837 O O . ARG B 1 60 ? -13.859 -12.523 -16.484 1 97.69 60 ARG B O 1
ATOM 1844 N N . GLY B 1 61 ? -13.109 -13.781 -14.766 1 96.38 61 GLY B N 1
ATOM 1845 C CA . GLY B 1 61 ? -14.172 -14.773 -14.852 1 96.38 61 GLY B CA 1
ATOM 1846 C C . GLY B 1 61 ? -13.883 -15.875 -15.859 1 96.38 61 GLY B C 1
ATOM 1847 O O . GLY B 1 61 ? -14.672 -16.797 -16.016 1 96.38 61 GLY B O 1
ATOM 1848 N N . GLY B 1 62 ? -12.734 -15.82 -16.484 1 98 62 GLY B N 1
ATOM 1849 C CA . GLY B 1 62 ? -12.391 -16.859 -17.453 1 98 62 GLY B CA 1
ATOM 1850 C C . GLY B 1 62 ? -10.922 -17.203 -17.453 1 98 62 GLY B C 1
ATOM 1851 O O . GLY B 1 62 ? -10.102 -16.484 -16.875 1 98 62 GLY B O 1
ATOM 1852 N N . PRO B 1 63 ? -10.68 -18.406 -18.141 1 98.38 63 PRO B N 1
ATOM 1853 C CA . PRO B 1 63 ? -9.266 -18.781 -18.25 1 98.38 63 PRO B CA 1
ATOM 1854 C C . PRO B 1 63 ? -8.438 -17.719 -18.969 1 98.38 63 PRO B C 1
ATOM 1856 O O . PRO B 1 63 ? -8.93 -17.062 -19.891 1 98.38 63 PRO B O 1
ATOM 1859 N N . ALA B 1 64 ? -7.227 -17.5 -18.5 1 98.19 64 ALA B N 1
ATOM 1860 C CA . ALA B 1 64 ? -6.348 -16.5 -19.125 1 98.19 64 ALA B CA 1
ATOM 1861 C C . ALA B 1 64 ? -4.898 -16.969 -19.125 1 98.19 64 ALA B C 1
ATOM 1863 O O . ALA B 1 64 ? -4.465 -17.656 -18.188 1 98.19 64 ALA B O 1
ATOM 1864 N N . GLU B 1 65 ? -4.141 -16.516 -20.078 1 98.38 65 GLU B N 1
ATOM 1865 C CA . GLU B 1 65 ? -2.752 -16.922 -20.25 1 98.38 65 GLU B CA 1
ATOM 1866 C C . GLU B 1 65 ? -1.793 -15.812 -19.844 1 98.38 65 GLU B C 1
ATOM 1868 O O . GLU B 1 65 ? -0.832 -15.523 -20.562 1 98.38 65 GLU B O 1
ATOM 1873 N N . PHE B 1 66 ? -2.104 -15.203 -18.734 1 98.75 66 PHE B N 1
ATOM 1874 C CA . PHE B 1 66 ? -1.195 -14.148 -18.297 1 98.75 66 PHE B CA 1
ATOM 1875 C C . PHE B 1 66 ? 0.155 -14.727 -17.891 1 98.75 66 PHE B C 1
ATOM 1877 O O . PHE B 1 66 ? 0.23 -15.859 -17.406 1 98.75 66 PHE B O 1
ATOM 1884 N N . GLU B 1 67 ? 1.199 -13.984 -18.141 1 98.81 67 GLU B N 1
ATOM 1885 C CA . GLU B 1 67 ? 2.561 -14.234 -17.672 1 98.81 67 GLU B CA 1
ATOM 1886 C C . GLU B 1 67 ? 3.123 -13.031 -16.922 1 98.81 67 GLU B C 1
ATOM 1888 O O . GLU B 1 67 ? 3 -11.891 -17.391 1 98.81 67 GLU B O 1
ATOM 1893 N N . LEU B 1 68 ? 3.699 -13.297 -15.805 1 98.81 68 LEU B N 1
ATOM 1894 C CA . LEU B 1 68 ? 4.25 -12.258 -14.945 1 98.81 68 LEU B CA 1
ATOM 1895 C C . LEU B 1 68 ? 5.656 -12.617 -14.484 1 98.81 68 LEU B C 1
ATOM 1897 O O . LEU B 1 68 ? 5.961 -13.789 -14.266 1 98.81 68 LEU B O 1
ATOM 1901 N N . LEU B 1 69 ? 6.496 -11.648 -14.453 1 98.81 69 LEU B N 1
ATOM 1902 C CA . LEU B 1 69 ? 7.711 -11.711 -13.641 1 98.81 69 LEU B CA 1
ATOM 1903 C C . LEU B 1 69 ? 7.453 -11.164 -12.242 1 98.81 69 LEU B C 1
ATOM 1905 O O . LEU B 1 69 ? 6.957 -10.047 -12.086 1 98.81 69 LEU B O 1
ATOM 1909 N N . VAL B 1 70 ? 7.738 -11.961 -11.219 1 98.88 70 VAL B N 1
ATOM 1910 C CA . VAL B 1 70 ? 7.371 -11.609 -9.852 1 98.88 70 VAL B CA 1
ATOM 1911 C C . VAL B 1 70 ? 8.602 -11.703 -8.953 1 98.88 70 VAL B C 1
ATOM 1913 O O . VAL B 1 70 ? 9.336 -12.688 -8.992 1 98.88 70 VAL B O 1
ATOM 1916 N N . ALA B 1 71 ? 8.867 -10.68 -8.203 1 98.81 71 ALA B N 1
ATOM 1917 C CA . ALA B 1 71 ? 9.961 -10.656 -7.23 1 98.81 71 ALA B CA 1
ATOM 1918 C C . ALA B 1 71 ? 9.43 -10.453 -5.816 1 98.81 71 ALA B C 1
ATOM 1920 O O . ALA B 1 71 ? 8.5 -9.664 -5.598 1 98.81 71 ALA B O 1
ATOM 1921 N N . PHE B 1 72 ? 10.062 -11.164 -4.855 1 98.75 72 PHE B N 1
ATOM 1922 C CA . PHE B 1 72 ? 9.633 -11.07 -3.463 1 98.75 72 PHE B CA 1
ATOM 1923 C C . PHE B 1 72 ? 10.82 -10.734 -2.561 1 98.75 72 PHE B C 1
ATOM 1925 O O . PHE B 1 72 ? 11.922 -11.25 -2.752 1 98.75 72 PHE B O 1
ATOM 1932 N N . ALA B 1 73 ? 10.625 -9.875 -1.628 1 97.62 73 ALA B N 1
ATOM 1933 C CA . ALA B 1 73 ? 11.523 -9.641 -0.504 1 97.62 73 ALA B CA 1
ATOM 1934 C C . ALA B 1 73 ? 10.766 -9.625 0.817 1 97.62 73 ALA B C 1
ATOM 1936 O O . ALA B 1 73 ? 9.75 -8.93 0.946 1 97.62 73 ALA B O 1
ATOM 1937 N N . SER B 1 74 ? 11.211 -10.375 1.759 1 96.88 74 SER B N 1
ATOM 1938 C CA . SER B 1 74 ? 10.633 -10.328 3.098 1 96.88 74 SER B CA 1
ATOM 1939 C C . SER B 1 74 ? 11.344 -9.305 3.971 1 96.88 74 SER B C 1
ATOM 1941 O O . SER B 1 74 ? 12.531 -9.438 4.254 1 96.88 74 SER B O 1
ATOM 1943 N N . VAL B 1 75 ? 10.648 -8.305 4.355 1 95 75 VAL B N 1
ATOM 1944 C CA . VAL B 1 75 ? 11.164 -7.258 5.234 1 95 75 VAL B CA 1
ATOM 1945 C C . VAL B 1 75 ? 10.273 -7.125 6.465 1 95 75 VAL B C 1
ATOM 1947 O O . VAL B 1 75 ? 9.172 -6.59 6.387 1 95 75 VAL B O 1
ATOM 1950 N N . GLY B 1 76 ? 10.758 -7.555 7.621 1 92.69 76 GLY B N 1
ATOM 1951 C CA . GLY B 1 76 ? 9.898 -7.637 8.789 1 92.69 76 GLY B CA 1
ATOM 1952 C C . GLY B 1 76 ? 8.695 -8.539 8.586 1 92.69 76 GLY B C 1
ATOM 1953 O O . GLY B 1 76 ? 8.852 -9.703 8.195 1 92.69 76 GLY B O 1
ATOM 1954 N N . ASP B 1 77 ? 7.539 -7.984 8.812 1 94 77 ASP B N 1
ATOM 1955 C CA . ASP B 1 77 ? 6.316 -8.781 8.742 1 94 77 ASP B CA 1
ATOM 1956 C C . ASP B 1 77 ? 5.629 -8.617 7.387 1 94 77 ASP B C 1
ATOM 1958 O O . ASP B 1 77 ? 4.508 -9.086 7.191 1 94 77 ASP B O 1
ATOM 1962 N N . ILE B 1 78 ? 6.312 -7.941 6.488 1 97.56 78 ILE B N 1
ATOM 1963 C CA . ILE B 1 78 ? 5.676 -7.648 5.211 1 97.56 78 ILE B CA 1
ATOM 1964 C C . ILE B 1 78 ? 6.516 -8.219 4.07 1 97.56 78 ILE B C 1
ATOM 1966 O O . ILE B 1 78 ? 7.742 -8.086 4.07 1 97.56 78 ILE B O 1
ATOM 1970 N N . VAL B 1 79 ? 5.852 -8.875 3.217 1 98.69 79 VAL B N 1
ATOM 1971 C CA . VAL B 1 79 ? 6.461 -9.234 1.94 1 98.69 79 VAL B CA 1
ATOM 1972 C C . VAL B 1 79 ? 6.301 -8.078 0.952 1 98.69 79 VAL B C 1
ATOM 1974 O O . VAL B 1 79 ? 5.184 -7.629 0.689 1 98.69 79 VAL B O 1
ATOM 1977 N N . TRP B 1 80 ? 7.398 -7.574 0.485 1 98.75 80 TRP B N 1
ATOM 1978 C CA . TRP B 1 80 ? 7.379 -6.66 -0.653 1 98.75 80 TRP B CA 1
ATOM 1979 C C . TRP B 1 80 ? 7.418 -7.43 -1.97 1 98.75 80 TRP B C 1
ATOM 1981 O O . TRP B 1 80 ? 8.281 -8.281 -2.172 1 98.75 80 TRP B O 1
ATOM 1991 N N . GLU B 1 81 ? 6.512 -7.125 -2.773 1 98.94 81 GLU B N 1
ATOM 1992 C CA . GLU B 1 81 ? 6.375 -7.812 -4.055 1 98.94 81 GLU B CA 1
ATOM 1993 C C . GLU B 1 81 ? 6.473 -6.832 -5.219 1 98.94 81 GLU B C 1
ATOM 1995 O O . GLU B 1 81 ? 5.918 -5.73 -5.156 1 98.94 81 GLU B O 1
ATOM 2000 N N . ILE B 1 82 ? 7.156 -7.207 -6.242 1 9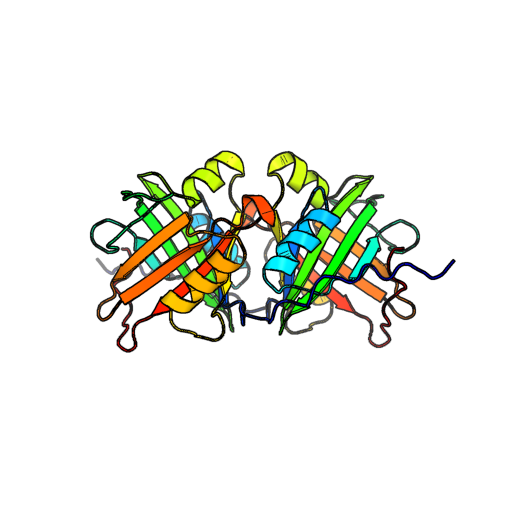8.94 82 ILE B N 1
ATOM 2001 C CA . ILE B 1 82 ? 7.148 -6.512 -7.523 1 98.94 82 ILE B CA 1
ATOM 2002 C C . ILE B 1 82 ? 6.59 -7.434 -8.609 1 98.94 82 ILE B C 1
ATOM 2004 O O . ILE B 1 82 ? 7.027 -8.578 -8.742 1 98.94 82 ILE B O 1
ATOM 2008 N N . MET B 1 83 ? 5.609 -6.969 -9.352 1 98.94 83 MET B N 1
ATOM 2009 C CA . MET B 1 83 ? 5.07 -7.734 -10.477 1 98.94 83 MET B CA 1
ATOM 2010 C C . MET B 1 83 ? 5.227 -6.965 -11.781 1 98.94 83 MET B C 1
ATOM 2012 O O . MET B 1 83 ? 4.805 -5.812 -11.883 1 98.94 83 MET B O 1
ATOM 2016 N N . GLN B 1 84 ? 5.824 -7.559 -12.742 1 98.88 84 GLN B N 1
ATOM 2017 C CA . GLN B 1 84 ? 5.938 -7.055 -14.102 1 98.88 84 GLN B CA 1
ATOM 2018 C C . GLN B 1 84 ? 5.141 -7.922 -15.078 1 98.88 84 GLN B C 1
ATOM 2020 O O . GLN B 1 84 ? 5.488 -9.078 -15.312 1 98.88 84 GLN B O 1
ATOM 2025 N N . PRO B 1 85 ? 4.016 -7.355 -15.602 1 98.88 85 PRO B N 1
ATOM 2026 C CA . PRO B 1 85 ? 3.334 -8.141 -16.625 1 98.88 85 PRO B CA 1
ATOM 2027 C C . PRO B 1 85 ? 4.203 -8.391 -17.859 1 98.88 85 PRO B C 1
ATOM 2029 O O . PRO B 1 85 ? 4.875 -7.473 -18.328 1 98.88 85 PRO B O 1
ATOM 2032 N N . VAL B 1 86 ? 4.152 -9.609 -18.344 1 98.62 86 VAL B N 1
ATOM 2033 C CA . VAL B 1 86 ? 5 -10.031 -19.453 1 98.62 86 VAL B CA 1
ATOM 2034 C C . VAL B 1 86 ? 4.137 -10.312 -20.688 1 98.62 86 VAL B C 1
ATOM 2036 O O . VAL B 1 86 ? 4.449 -9.867 -21.797 1 98.62 86 VAL B O 1
ATOM 2039 N N . ALA B 1 87 ? 3.119 -11.078 -20.562 1 98.62 87 ALA B N 1
ATOM 2040 C CA . ALA B 1 87 ? 2.24 -11.445 -21.672 1 98.62 87 ALA B CA 1
ATOM 2041 C C . ALA B 1 87 ? 0.826 -11.734 -21.172 1 98.62 87 ALA B C 1
ATOM 2043 O O . ALA B 1 87 ? 0.627 -12.07 -20 1 98.62 87 ALA B O 1
ATOM 2044 N N . GLY B 1 88 ? -0.155 -11.562 -22.094 1 98.5 88 GLY B N 1
ATOM 2045 C CA . GLY B 1 88 ? -1.535 -11.914 -21.797 1 98.5 88 GLY B CA 1
ATOM 2046 C C . GLY B 1 88 ? -2.252 -10.867 -20.953 1 98.5 88 GLY B C 1
ATOM 2047 O O . GLY B 1 88 ? -1.621 -9.953 -20.422 1 98.5 88 GLY B O 1
ATOM 2048 N N . PRO B 1 89 ? -3.566 -10.992 -20.859 1 98.5 89 PRO B N 1
ATOM 2049 C CA . PRO B 1 89 ? -4.348 -10.062 -20.031 1 98.5 89 PRO B CA 1
ATOM 2050 C C . PRO B 1 89 ? -4.18 -10.312 -18.547 1 98.5 89 PRO B C 1
ATOM 2052 O O . PRO B 1 89 ? -4.152 -11.469 -18.109 1 98.5 89 PRO B O 1
ATOM 2055 N N . SER B 1 90 ? -4.012 -9.289 -17.797 1 98.81 90 SER B N 1
ATOM 2056 C CA . SER B 1 90 ? -3.91 -9.359 -16.344 1 98.81 90 SER B CA 1
ATOM 2057 C C . SER B 1 90 ? -4.289 -8.031 -15.688 1 98.81 90 SER B C 1
ATOM 2059 O O . SER B 1 90 ? -4.32 -6.996 -16.359 1 98.81 90 SER B O 1
ATOM 2061 N N . LEU B 1 91 ? -4.609 -8.047 -14.438 1 98.88 91 LEU B N 1
ATOM 2062 C CA . LEU B 1 91 ? -4.852 -6.828 -13.68 1 98.88 91 LEU B CA 1
ATOM 2063 C C . LEU B 1 91 ? -3.613 -5.938 -13.664 1 98.88 91 LEU B C 1
ATOM 2065 O O . LEU B 1 91 ? -3.725 -4.711 -13.695 1 98.88 91 LEU B O 1
ATOM 2069 N N . MET B 1 92 ? -2.441 -6.586 -13.641 1 98.88 92 MET B N 1
ATOM 2070 C CA . MET B 1 92 ? -1.191 -5.832 -13.625 1 98.88 92 MET B CA 1
ATOM 2071 C C . MET B 1 92 ? -1.001 -5.07 -14.938 1 98.88 92 MET B C 1
ATOM 2073 O O . MET B 1 92 ? -0.573 -3.914 -14.93 1 98.88 92 MET B O 1
ATOM 2077 N N . ARG B 1 93 ? -1.284 -5.699 -16.031 1 98.75 93 ARG B N 1
ATOM 2078 C CA . ARG B 1 93 ? -1.203 -5.027 -17.328 1 98.75 93 ARG B CA 1
ATOM 2079 C C . ARG B 1 93 ? -2.18 -3.857 -17.391 1 98.75 93 ARG B C 1
ATOM 2081 O O . ARG B 1 93 ? -1.808 -2.756 -17.812 1 98.75 93 ARG B O 1
ATOM 2088 N N . GLU B 1 94 ? -3.4 -4.07 -16.969 1 98.38 94 GLU B N 1
ATOM 2089 C CA . GLU B 1 94 ? -4.395 -3.002 -16.938 1 98.38 94 GLU B CA 1
ATOM 2090 C C . GLU B 1 94 ? -3.904 -1.819 -16.109 1 98.38 94 GLU B C 1
ATOM 2092 O O . GLU B 1 94 ? -4.043 -0.666 -16.516 1 98.38 94 GLU B O 1
ATOM 2097 N N . PHE B 1 95 ? -3.393 -2.201 -14.984 1 98.5 95 PHE B N 1
ATOM 2098 C CA . PHE B 1 95 ? -2.916 -1.191 -14.055 1 98.5 95 PHE B CA 1
ATOM 2099 C C . PHE B 1 95 ? -1.834 -0.329 -14.688 1 98.5 95 PHE B C 1
ATOM 2101 O O . PHE B 1 95 ? -1.915 0.901 -14.656 1 98.5 95 PHE B O 1
ATOM 2108 N N . LEU B 1 96 ? -0.882 -0.931 -15.266 1 98.06 96 LEU B N 1
ATOM 2109 C CA . LEU B 1 96 ? 0.229 -0.222 -15.891 1 98.06 96 LEU B CA 1
ATOM 2110 C C . LEU B 1 96 ? -0.264 0.673 -17.031 1 98.06 96 LEU B C 1
ATOM 2112 O O . LEU B 1 96 ? 0.167 1.821 -17.141 1 98.06 96 LEU B O 1
ATOM 2116 N N . ASP B 1 97 ? -1.15 0.138 -17.797 1 97.62 97 ASP B N 1
ATOM 2117 C CA . ASP B 1 97 ? -1.654 0.875 -18.953 1 97.62 97 ASP B CA 1
ATOM 2118 C C . ASP B 1 97 ? -2.447 2.105 -18.516 1 97.62 97 ASP B C 1
ATOM 2120 O O . ASP B 1 97 ? -2.361 3.162 -19.141 1 97.62 97 ASP B O 1
ATOM 2124 N N . LYS B 1 98 ? -3.152 1.971 -17.438 1 96.12 98 LYS B N 1
ATOM 2125 C CA . LYS B 1 98 ? -4.074 3.018 -17.016 1 96.12 98 LYS B CA 1
ATOM 2126 C C . LYS B 1 98 ? -3.383 4.02 -16.094 1 96.12 98 LYS B C 1
ATOM 2128 O O . LYS B 1 98 ? -3.672 5.219 -16.156 1 96.12 98 LYS B O 1
ATOM 2133 N N . ARG B 1 99 ? -2.438 3.531 -15.289 1 96.31 99 ARG B N 1
ATOM 2134 C CA . ARG B 1 99 ? -2.006 4.359 -14.172 1 96.31 99 ARG B CA 1
ATOM 2135 C C . ARG B 1 99 ? -0.49 4.52 -14.164 1 96.31 99 ARG B C 1
ATOM 2137 O O . ARG B 1 99 ? 0.042 5.387 -13.461 1 96.31 99 ARG B O 1
ATOM 2144 N N . GLY B 1 100 ? 0.22 3.723 -14.914 1 96.94 100 GLY B N 1
ATOM 2145 C CA . GLY B 1 100 ? 1.659 3.627 -14.734 1 96.94 100 GLY B CA 1
ATOM 2146 C C . GLY B 1 100 ? 2.055 2.791 -13.531 1 96.94 100 GLY B C 1
ATOM 2147 O O . GLY B 1 100 ? 1.234 2.047 -12.992 1 96.94 100 GLY B O 1
ATOM 2148 N N . GLU B 1 101 ? 3.303 2.838 -13.133 1 98.38 101 GLU B N 1
ATOM 2149 C CA . GLU B 1 101 ? 3.828 2.029 -12.039 1 98.38 101 GLU B CA 1
ATOM 2150 C C . GLU B 1 101 ? 3.297 2.512 -10.688 1 98.38 101 GLU B C 1
ATOM 2152 O O . GLU B 1 101 ? 2.963 3.688 -10.531 1 98.38 101 GLU B O 1
ATOM 2157 N N . GLY B 1 102 ? 3.24 1.582 -9.727 1 98.62 102 GLY B N 1
ATOM 2158 C CA . GLY B 1 102 ? 2.799 1.956 -8.398 1 98.62 102 GLY B CA 1
ATOM 2159 C C . GLY B 1 102 ? 2.318 0.775 -7.574 1 98.62 102 GLY B C 1
ATOM 2160 O O . GLY B 1 102 ? 2.342 -0.365 -8.039 1 98.62 102 GLY B O 1
ATOM 2161 N N . ILE B 1 103 ? 1.899 1.047 -6.324 1 98.88 103 ILE B N 1
ATOM 2162 C CA . ILE B 1 103 ? 1.313 -0.012 -5.508 1 98.88 103 ILE B CA 1
ATOM 2163 C C . ILE B 1 103 ? -0.054 -0.397 -6.07 1 98.88 103 ILE B C 1
ATOM 2165 O O . ILE B 1 103 ? -0.968 0.429 -6.113 1 98.88 103 ILE B O 1
ATOM 2169 N N . HIS B 1 104 ? -0.143 -1.608 -6.488 1 98.88 104 HIS B N 1
ATOM 2170 C CA . HIS B 1 104 ? -1.352 -2.146 -7.102 1 98.88 104 HIS B CA 1
ATOM 2171 C C . HIS B 1 104 ? -2.258 -2.793 -6.059 1 98.88 104 HIS B C 1
ATOM 2173 O O . HIS B 1 104 ? -3.477 -2.607 -6.09 1 98.88 104 HIS B O 1
ATOM 2179 N N . HIS B 1 105 ? -1.661 -3.58 -5.152 1 98.94 105 HIS B N 1
ATOM 2180 C CA . HIS B 1 105 ? -2.492 -4.305 -4.195 1 98.94 105 HIS B CA 1
ATOM 2181 C C . HIS B 1 105 ? -1.765 -4.5 -2.871 1 98.94 105 HIS B C 1
ATOM 2183 O O . HIS B 1 105 ? -0.539 -4.391 -2.809 1 98.94 105 HIS B O 1
ATOM 2189 N N . VAL B 1 106 ? -2.564 -4.797 -1.878 1 98.88 106 VAL B N 1
ATOM 2190 C CA . VAL B 1 106 ? -2.098 -5.359 -0.616 1 98.88 106 VAL B CA 1
ATOM 2191 C C . VAL B 1 106 ? -2.775 -6.707 -0.367 1 98.88 106 VAL B C 1
ATOM 2193 O O . VAL B 1 106 ? -3.918 -6.918 -0.778 1 98.88 106 VAL B O 1
ATOM 2196 N N . ALA B 1 107 ? -2.029 -7.562 0.284 1 98.88 107 ALA B N 1
ATOM 2197 C CA . ALA B 1 107 ? -2.604 -8.859 0.613 1 98.88 107 ALA B CA 1
ATOM 2198 C C . ALA B 1 107 ? -2.865 -8.984 2.111 1 98.88 107 ALA B C 1
ATOM 2200 O O . ALA B 1 107 ? -2.094 -8.469 2.926 1 98.88 107 ALA B O 1
ATOM 2201 N N . PHE B 1 108 ? -3.916 -9.688 2.43 1 98.69 108 PHE B N 1
ATOM 2202 C CA . PHE B 1 108 ? -4.301 -9.953 3.809 1 98.69 108 PHE B CA 1
ATOM 2203 C C . PHE B 1 108 ? -4.242 -11.453 4.105 1 98.69 108 PHE B C 1
ATOM 2205 O O . PHE B 1 108 ? -4.559 -12.273 3.244 1 98.69 108 PHE B O 1
ATOM 2212 N N . ASP B 1 109 ? -3.938 -11.773 5.359 1 98.31 109 ASP B N 1
ATOM 2213 C CA . ASP B 1 109 ? -3.873 -13.18 5.727 1 98.31 109 ASP B CA 1
ATOM 2214 C C . ASP B 1 109 ? -5.258 -13.719 6.078 1 98.31 109 ASP B C 1
ATOM 2216 O O . ASP B 1 109 ? -5.445 -14.938 6.203 1 98.31 109 ASP B O 1
ATOM 2220 N N . CYS B 1 110 ? -6.23 -12.812 6.293 1 98.06 110 CYS B N 1
ATOM 2221 C CA . CYS B 1 110 ? -7.602 -13.18 6.629 1 98.06 110 CYS B CA 1
ATOM 2222 C C . CYS B 1 110 ? -7.637 -14.156 7.801 1 98.06 110 CYS B C 1
ATOM 2224 O O . CYS B 1 110 ? -8.32 -15.172 7.75 1 98.06 110 CYS B O 1
ATOM 2226 N N . HIS B 1 111 ? -6.824 -13.859 8.773 1 96.69 111 HIS B N 1
ATOM 2227 C CA . HIS B 1 111 ? -6.711 -14.672 9.977 1 96.69 111 HIS B CA 1
ATOM 2228 C C . HIS B 1 111 ? -6.422 -16.125 9.625 1 96.69 111 HIS B C 1
ATOM 2230 O O . HIS B 1 111 ? -6.836 -17.031 10.352 1 96.69 111 HIS B O 1
ATOM 2236 N N . ASN B 1 112 ? -5.965 -16.391 8.461 1 97.19 112 ASN B N 1
ATOM 2237 C CA . ASN B 1 112 ? -5.562 -17.688 7.969 1 97.19 112 ASN B CA 1
ATOM 2238 C C . ASN B 1 112 ? -6.754 -18.641 7.848 1 97.19 112 ASN B C 1
ATOM 2240 O O . ASN B 1 112 ? -6.613 -19.844 8.023 1 97.19 112 ASN B O 1
ATOM 2244 N N . THR B 1 113 ? -7.883 -18.078 7.637 1 97.25 113 THR B N 1
ATOM 2245 C CA . THR B 1 113 ? -9.039 -18.906 7.328 1 97.25 113 THR B CA 1
ATOM 2246 C C . THR B 1 113 ? -8.844 -19.625 5.992 1 97.25 113 THR B C 1
ATOM 2248 O O . THR B 1 113 ? -8.055 -19.188 5.156 1 97.25 113 THR B O 1
ATOM 2251 N N . PRO B 1 114 ? -9.531 -20.734 5.754 1 97.19 114 PRO B N 1
ATOM 2252 C CA . PRO B 1 114 ? -9.391 -21.484 4.5 1 97.19 114 PRO B CA 1
ATOM 2253 C C . PRO B 1 114 ? -9.719 -20.641 3.273 1 97.19 114 PRO B C 1
ATOM 2255 O O . PRO B 1 114 ? -10.625 -19.797 3.318 1 97.19 114 PRO B O 1
ATOM 2258 N N . PRO B 1 115 ? -9.086 -20.875 2.221 1 97.31 115 PRO B N 1
ATOM 2259 C CA . PRO B 1 115 ? -9.203 -20.016 1.032 1 97.31 115 PRO B CA 1
ATOM 2260 C C . PRO B 1 115 ? -10.641 -19.875 0.545 1 97.31 115 PRO B C 1
ATOM 2262 O O . PRO B 1 115 ? -11.062 -18.797 0.152 1 97.31 115 PRO B O 1
ATOM 2265 N N . GLN B 1 116 ? -11.344 -20.969 0.55 1 97.88 116 GLN B N 1
ATOM 2266 C CA . GLN B 1 116 ? -12.719 -20.906 0.065 1 97.88 116 GLN B CA 1
ATOM 2267 C C . GLN B 1 116 ? -13.562 -19.969 0.926 1 97.88 116 GLN B C 1
ATOM 2269 O O . GLN B 1 116 ? -14.406 -19.234 0.409 1 97.88 116 GLN B O 1
ATOM 2274 N N . GLN B 1 117 ? -13.352 -20 2.207 1 97.69 117 GLN B N 1
ATOM 2275 C CA . GLN B 1 117 ? -14.078 -19.125 3.117 1 97.69 117 GLN B CA 1
ATOM 2276 C C . GLN B 1 117 ? -13.719 -17.656 2.877 1 97.69 117 GLN B C 1
ATOM 2278 O O . GLN B 1 117 ? -14.578 -16.781 3 1 97.69 117 GLN B O 1
ATOM 2283 N N . ARG B 1 118 ? -12.477 -17.391 2.561 1 98.19 118 ARG B N 1
ATOM 2284 C CA . ARG B 1 118 ? -12.055 -16.031 2.244 1 98.19 118 ARG B CA 1
ATOM 2285 C C . ARG B 1 118 ? -12.805 -15.492 1.023 1 98.19 118 ARG B C 1
ATOM 2287 O O . ARG B 1 118 ? -13.344 -14.383 1.052 1 98.19 118 ARG B O 1
ATOM 2294 N N . LYS B 1 119 ? -12.875 -16.297 -0.004 1 98.31 119 LYS B N 1
ATOM 2295 C CA . LYS B 1 119 ? -13.578 -15.914 -1.223 1 98.31 119 LYS B CA 1
ATOM 2296 C C . LYS B 1 119 ? -15.055 -15.633 -0.936 1 98.31 119 LYS B C 1
ATOM 2298 O O . LYS B 1 119 ? -15.609 -14.656 -1.436 1 98.31 119 LYS B O 1
ATOM 2303 N N . GLU B 1 120 ? -15.602 -16.469 -0.127 1 97.81 120 GLU B N 1
ATOM 2304 C CA . GLU B 1 120 ? -17.016 -16.312 0.215 1 97.81 120 GLU B CA 1
ATOM 2305 C C . GLU B 1 120 ? -17.266 -15.016 0.985 1 97.81 120 GLU B C 1
ATOM 2307 O O . GLU B 1 120 ? -18.266 -14.336 0.758 1 97.81 120 GLU B O 1
ATOM 2312 N N . GLU B 1 121 ? -16.344 -14.766 1.914 1 97.19 121 GLU B N 1
ATOM 2313 C CA . GLU B 1 121 ? -16.5 -13.547 2.695 1 97.19 121 GLU B CA 1
ATOM 2314 C C . GLU B 1 121 ? -16.406 -12.305 1.811 1 97.19 121 GLU B C 1
ATOM 2316 O O . GLU B 1 121 ? -17.219 -11.383 1.935 1 97.19 121 GLU B O 1
ATOM 2321 N N . PHE B 1 122 ? -15.477 -12.25 0.925 1 97.94 122 PHE B N 1
ATOM 2322 C CA . PHE B 1 122 ? -15.383 -11.141 -0.015 1 97.94 122 PHE B CA 1
ATOM 2323 C C . PHE B 1 122 ? -16.656 -11.039 -0.856 1 97.94 122 PHE B C 1
ATOM 2325 O O . PHE B 1 122 ? -17.188 -9.945 -1.04 1 97.94 122 PHE B O 1
ATOM 2332 N N . TYR B 1 123 ? -17.078 -12.164 -1.326 1 97.69 123 TYR B N 1
ATOM 2333 C CA . TYR B 1 123 ? -18.266 -12.18 -2.166 1 97.69 123 TYR B CA 1
ATOM 2334 C C . TYR B 1 123 ? -19.469 -11.641 -1.41 1 97.69 123 TYR B C 1
ATOM 2336 O O . TYR B 1 123 ? -20.234 -10.82 -1.938 1 97.69 123 TYR B O 1
ATOM 2344 N N . ARG B 1 124 ? -19.656 -12.055 -0.188 1 96.44 124 ARG B N 1
ATOM 2345 C CA . ARG B 1 124 ? -20.766 -11.617 0.639 1 96.44 124 ARG B CA 1
ATOM 2346 C C . ARG B 1 124 ? -20.75 -10.102 0.841 1 96.44 124 ARG B C 1
ATOM 2348 O O . ARG B 1 124 ? -21.781 -9.484 1.045 1 96.44 124 ARG B O 1
ATOM 2355 N N . ARG B 1 125 ? -19.609 -9.648 0.689 1 95.56 125 ARG B N 1
ATOM 2356 C CA . ARG B 1 125 ? -19.438 -8.219 0.938 1 95.56 125 ARG B CA 1
ATOM 2357 C C . ARG B 1 125 ? -19.422 -7.434 -0.368 1 95.56 125 ARG B C 1
ATOM 2359 O O . ARG B 1 125 ? -19.156 -6.23 -0.373 1 95.56 125 ARG B O 1
ATOM 2366 N N . GLY B 1 126 ? -19.609 -8.086 -1.463 1 95.81 126 GLY B N 1
ATOM 2367 C CA . GLY B 1 126 ? -19.859 -7.41 -2.727 1 95.81 126 GLY B CA 1
ATOM 2368 C C . GLY B 1 126 ? -18.672 -7.457 -3.678 1 95.81 126 GLY B C 1
ATOM 2369 O O . GLY B 1 126 ? -18.641 -6.738 -4.68 1 95.81 126 GLY B O 1
ATOM 2370 N N . PHE B 1 127 ? -17.719 -8.305 -3.361 1 97.88 127 PHE B N 1
ATOM 2371 C CA . PHE B 1 127 ? -16.516 -8.305 -4.18 1 97.88 127 PHE B CA 1
ATOM 2372 C C . PHE B 1 127 ? -16.219 -9.703 -4.719 1 97.88 127 PHE B C 1
ATOM 2374 O O . PHE B 1 127 ? -16.047 -10.648 -3.947 1 97.88 127 PHE B O 1
ATOM 2381 N N . LYS B 1 128 ? -16.172 -9.828 -6.004 1 98.06 128 LYS B N 1
ATOM 2382 C CA . LYS B 1 128 ? -15.883 -11.109 -6.6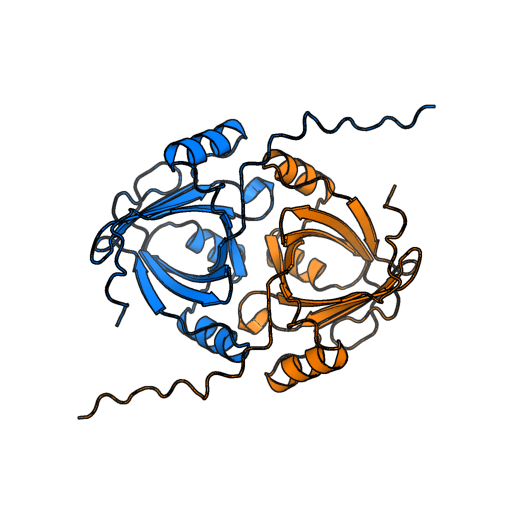52 1 98.06 128 LYS B CA 1
ATOM 2383 C C . LYS B 1 128 ? -14.391 -11.266 -6.918 1 98.06 128 LYS B C 1
ATOM 2385 O O . LYS B 1 128 ? -13.625 -10.312 -6.789 1 98.06 128 LYS B O 1
ATOM 2390 N N . VAL B 1 129 ? -14.031 -12.469 -7.266 1 98.75 129 VAL B N 1
ATOM 2391 C CA . VAL B 1 129 ? -12.664 -12.734 -7.695 1 98.75 129 VAL B CA 1
ATOM 2392 C C . VAL B 1 129 ? -12.422 -12.102 -9.062 1 98.75 129 VAL B C 1
ATOM 2394 O O . VAL B 1 129 ? -13.234 -12.25 -9.977 1 98.75 129 VAL B O 1
ATOM 2397 N N . ALA B 1 130 ? -11.312 -11.383 -9.219 1 98.88 130 ALA B N 1
ATOM 2398 C CA . ALA B 1 130 ? -10.977 -10.719 -10.477 1 98.88 130 ALA B CA 1
ATOM 2399 C C . ALA B 1 130 ? -9.891 -11.492 -11.227 1 98.88 130 ALA B C 1
ATOM 2401 O O . ALA B 1 130 ? -9.875 -11.516 -12.461 1 98.88 130 ALA B O 1
ATOM 2402 N N . GLN B 1 131 ? -8.969 -12.078 -10.5 1 98.94 131 GLN B N 1
ATOM 2403 C CA . GLN B 1 131 ? -7.855 -12.844 -11.039 1 98.94 131 GLN B CA 1
ATOM 2404 C C . GLN B 1 131 ? -7.324 -13.844 -10.016 1 98.94 131 GLN B C 1
ATOM 2406 O O . GLN B 1 131 ? -7.277 -13.555 -8.82 1 98.94 131 GLN B O 1
ATOM 2411 N N . SER B 1 132 ? -6.93 -15 -10.422 1 98.94 132 SER B N 1
ATOM 2412 C CA . SER B 1 132 ? -6.41 -16.016 -9.516 1 98.94 132 SER B CA 1
ATOM 2413 C C . SER B 1 132 ? -5.512 -17.016 -10.25 1 98.94 132 SER B C 1
ATOM 2415 O O . SER B 1 132 ? -5.438 -17 -11.484 1 98.94 132 SER B O 1
ATOM 2417 N N . GLY B 1 133 ? -4.816 -17.75 -9.555 1 98.88 133 GLY B N 1
ATOM 2418 C CA . GLY B 1 133 ? -3.98 -18.844 -10.055 1 98.88 133 GLY B CA 1
ATOM 2419 C C . GLY B 1 133 ? -3.406 -19.703 -8.945 1 98.88 133 GLY B C 1
ATOM 2420 O O . GLY B 1 133 ? -3.562 -19.391 -7.762 1 98.88 133 GLY B O 1
ATOM 2421 N N . VAL B 1 134 ? -2.85 -20.828 -9.336 1 98.88 134 VAL B N 1
ATOM 2422 C CA . VAL B 1 134 ? -2.186 -21.734 -8.406 1 98.88 134 VAL B CA 1
ATOM 2423 C C . VAL B 1 134 ? -0.706 -21.859 -8.766 1 98.88 134 VAL B C 1
ATOM 2425 O O . VAL B 1 134 ? -0.35 -22.484 -9.766 1 98.88 134 VAL B O 1
ATOM 2428 N N . TRP B 1 135 ? 0.141 -21.234 -8 1 98.88 135 TRP B N 1
ATOM 2429 C CA . TRP B 1 135 ? 1.589 -21.25 -8.188 1 98.88 135 TRP B CA 1
ATOM 2430 C C . TRP B 1 135 ? 2.199 -22.516 -7.598 1 98.88 135 TRP B C 1
ATOM 2432 O O . TRP B 1 135 ? 1.854 -22.922 -6.484 1 98.88 135 TRP B O 1
ATOM 2442 N N . HIS B 1 136 ? 3.066 -23.141 -8.352 1 98.69 136 HIS B N 1
ATOM 2443 C CA . HIS B 1 136 ? 3.639 -24.422 -7.922 1 98.69 136 HIS B CA 1
ATOM 2444 C C . HIS B 1 136 ? 5.074 -24.234 -7.441 1 98.69 136 HIS B C 1
ATOM 2446 O O . HIS B 1 136 ? 5.891 -23.625 -8.125 1 98.69 136 HIS B O 1
ATOM 2452 N N . GLY B 1 137 ? 5.375 -24.781 -6.285 1 98.06 137 GLY B N 1
ATOM 2453 C CA . GLY B 1 137 ? 6.73 -24.828 -5.766 1 98.06 137 GLY B CA 1
ATOM 2454 C C . GLY B 1 137 ? 7.449 -26.125 -6.09 1 98.06 137 GLY B C 1
ATOM 2455 O O . GLY B 1 137 ? 6.984 -26.906 -6.918 1 98.06 137 GLY B O 1
ATOM 2456 N N . LYS B 1 138 ? 8.703 -26.219 -5.535 1 97.94 138 LYS B N 1
ATOM 2457 C CA . LYS B 1 138 ? 9.336 -27.531 -5.594 1 97.94 138 LYS B CA 1
ATOM 2458 C C . LYS B 1 138 ? 8.43 -28.609 -5.008 1 97.94 138 LYS B C 1
ATOM 2460 O O . LYS B 1 138 ? 8.398 -29.734 -5.504 1 97.94 138 LYS B O 1
ATOM 2465 N N . LYS B 1 139 ? 7.766 -28.219 -3.951 1 98 139 LYS B N 1
ATOM 2466 C CA . LYS B 1 139 ? 6.668 -28.969 -3.352 1 98 139 LYS B CA 1
ATOM 2467 C C . LYS B 1 139 ? 5.492 -28.062 -3.014 1 98 139 LYS B C 1
ATOM 2469 O O . LYS B 1 139 ? 5.684 -26.875 -2.711 1 98 139 LYS B O 1
ATOM 2474 N N . GLY B 1 140 ? 4.375 -28.641 -3.059 1 98.44 140 GLY B N 1
ATOM 2475 C CA . GLY B 1 140 ? 3.189 -27.906 -2.643 1 98.44 140 GLY B CA 1
ATOM 2476 C C . GLY B 1 140 ? 2.793 -26.812 -3.613 1 98.44 140 GLY B C 1
ATOM 2477 O O . GLY B 1 140 ? 3.258 -26.797 -4.754 1 98.44 140 GLY B O 1
ATOM 2478 N N . SER B 1 141 ? 1.797 -26.031 -3.191 1 98.5 141 SER B N 1
ATOM 2479 C CA . SER B 1 141 ? 1.236 -25 -4.055 1 98.5 141 SER B CA 1
ATOM 2480 C C . SER B 1 141 ? 0.819 -23.766 -3.246 1 98.5 141 SER B C 1
ATOM 2482 O O . SER B 1 141 ? 0.702 -23.844 -2.021 1 98.5 141 SER B O 1
ATOM 2484 N N . CYS B 1 142 ? 0.705 -22.656 -3.932 1 98.75 142 CYS B N 1
ATOM 2485 C CA . CYS B 1 142 ? 0.156 -21.422 -3.406 1 98.75 142 CYS B CA 1
ATOM 2486 C C . CYS B 1 142 ? -0.981 -20.906 -4.285 1 98.75 142 CYS B C 1
ATOM 2488 O O . CYS B 1 142 ? -0.772 -20.594 -5.457 1 98.75 142 CYS B O 1
ATOM 2490 N N . GLU B 1 143 ? -2.174 -20.891 -3.766 1 98.88 143 GLU B N 1
ATOM 2491 C CA . GLU B 1 143 ? -3.273 -20.234 -4.473 1 98.88 143 GLU B CA 1
ATOM 2492 C C . GLU B 1 143 ? -3.314 -18.75 -4.176 1 98.88 143 GLU B C 1
ATOM 2494 O O . GLU B 1 143 ? -3.355 -18.344 -3.014 1 98.88 143 GLU B O 1
ATOM 2499 N N . PHE B 1 144 ? -3.242 -17.922 -5.188 1 98.94 144 PHE B N 1
ATOM 2500 C CA . PHE B 1 144 ? -3.402 -16.484 -5.027 1 98.94 144 PHE B CA 1
ATOM 2501 C C . PHE B 1 144 ? -4.695 -16.016 -5.68 1 98.94 144 PHE B C 1
ATOM 2503 O O . PHE B 1 144 ? -5.102 -16.531 -6.723 1 98.94 144 PHE B O 1
ATOM 2510 N N . VAL B 1 145 ? -5.371 -15.078 -5.023 1 98.94 145 VAL B N 1
ATOM 2511 C CA . VAL B 1 145 ? -6.66 -14.555 -5.461 1 98.94 145 VAL B CA 1
ATOM 2512 C C . VAL B 1 145 ? -6.68 -13.039 -5.312 1 98.94 145 VAL B C 1
ATOM 2514 O O . VAL B 1 145 ? -6.418 -12.516 -4.227 1 98.94 145 VAL B O 1
ATOM 2517 N N . PHE B 1 146 ? -6.945 -12.352 -6.406 1 98.94 146 PHE B N 1
ATOM 2518 C CA . PHE B 1 146 ? -7.195 -10.922 -6.406 1 98.94 146 PHE B CA 1
ATOM 2519 C C . PHE B 1 146 ? -8.688 -10.625 -6.496 1 98.94 146 PHE B C 1
ATOM 2521 O O . PHE B 1 146 ? -9.391 -11.211 -7.324 1 98.94 146 PHE B O 1
ATOM 2528 N N . PHE B 1 147 ? -9.102 -9.727 -5.68 1 98.88 147 PHE B N 1
ATOM 2529 C CA . PHE B 1 147 ? -10.523 -9.406 -5.641 1 98.88 147 PHE B CA 1
ATOM 2530 C C . PHE B 1 147 ? -10.805 -8.094 -6.355 1 98.88 147 PHE B C 1
ATOM 2532 O O . PHE B 1 147 ? -9.938 -7.219 -6.418 1 98.88 147 PHE B O 1
ATOM 2539 N N . ASP B 1 148 ? -12 -7.961 -6.887 1 98.5 148 ASP B N 1
ATOM 2540 C CA . ASP B 1 148 ? -12.398 -6.809 -7.688 1 98.5 148 ASP B CA 1
ATOM 2541 C C . ASP B 1 148 ? -12.742 -5.617 -6.797 1 98.5 148 ASP B C 1
ATOM 2543 O O . ASP B 1 148 ? -13.859 -5.098 -6.855 1 98.5 148 ASP B O 1
ATOM 2547 N N . THR B 1 149 ? -11.703 -5.125 -6.082 1 98.56 149 THR B N 1
ATOM 2548 C CA . THR B 1 149 ? -11.938 -4.043 -5.129 1 98.56 149 THR B CA 1
ATOM 2549 C C . THR B 1 149 ? -11.438 -2.713 -5.691 1 98.56 149 THR B C 1
ATOM 2551 O O . THR B 1 149 ? -11.805 -1.648 -5.188 1 98.56 149 THR B O 1
ATOM 2554 N N . GLU B 1 150 ? -10.672 -2.701 -6.668 1 97.62 150 GLU B N 1
ATOM 2555 C CA . GLU B 1 150 ? -10.008 -1.496 -7.156 1 97.62 150 GLU B CA 1
ATOM 2556 C C . GLU B 1 150 ? -11.023 -0.418 -7.52 1 97.62 150 GLU B C 1
ATOM 2558 O O . GLU B 1 150 ? -10.852 0.75 -7.168 1 97.62 150 GLU B O 1
ATOM 2563 N N . GLY B 1 151 ? -12.055 -0.775 -8.211 1 95.81 151 GLY B N 1
ATOM 2564 C CA . GLY B 1 151 ? -13.047 0.188 -8.656 1 95.81 151 GLY B CA 1
ATOM 2565 C C . GLY B 1 151 ? -13.828 0.813 -7.52 1 95.81 151 GLY B C 1
ATOM 2566 O O . GLY B 1 151 ? -14.484 1.841 -7.699 1 95.81 151 GLY B O 1
ATOM 2567 N N . SER B 1 152 ? -13.75 0.224 -6.348 1 96.06 152 SER B N 1
ATOM 2568 C CA . SER B 1 152 ? -14.531 0.679 -5.199 1 96.06 152 SER B CA 1
ATOM 2569 C C . SER B 1 152 ? -13.664 1.443 -4.207 1 96.06 152 SER B C 1
ATOM 2571 O O . SER B 1 152 ? -13.875 2.635 -3.979 1 96.06 152 SER B O 1
ATOM 2573 N N . VAL B 1 153 ? -12.609 0.809 -3.75 1 96.38 153 VAL B N 1
ATOM 2574 C CA . VAL B 1 153 ? -11.859 1.438 -2.67 1 96.38 153 VAL B CA 1
ATOM 2575 C C . VAL B 1 153 ? -10.586 2.066 -3.227 1 96.38 153 VAL B C 1
ATOM 2577 O O . VAL B 1 153 ? -9.82 2.689 -2.488 1 96.38 153 VAL B O 1
ATOM 2580 N N . GLY B 1 154 ? -10.305 1.949 -4.527 1 97.06 154 GLY B N 1
ATOM 2581 C CA . GLY B 1 154 ? -9.164 2.609 -5.148 1 97.06 154 GLY B CA 1
ATOM 2582 C C . GLY B 1 154 ? -7.941 1.722 -5.246 1 97.06 154 GLY B C 1
ATOM 2583 O O . GLY B 1 154 ? -6.906 2.139 -5.77 1 97.06 154 GLY B O 1
ATOM 2584 N N . THR B 1 155 ? -8.008 0.488 -4.691 1 98.56 155 THR B N 1
ATOM 2585 C CA . THR B 1 155 ? -6.895 -0.447 -4.766 1 98.56 155 THR B CA 1
ATOM 2586 C C . THR B 1 155 ? -7.395 -1.889 -4.762 1 98.56 155 THR B C 1
ATOM 2588 O O . THR B 1 155 ? -8.555 -2.148 -4.441 1 98.56 155 THR B O 1
ATOM 2591 N N . CYS B 1 156 ? -6.5 -2.789 -5.082 1 98.81 156 CYS B N 1
ATOM 2592 C CA . CYS B 1 156 ? -6.828 -4.207 -5.172 1 98.81 156 CYS B CA 1
ATOM 2593 C C . CYS B 1 156 ? -6.418 -4.945 -3.904 1 98.81 156 CYS B C 1
ATOM 2595 O O . CYS B 1 156 ? -5.332 -4.711 -3.369 1 98.81 156 CYS B O 1
ATOM 2597 N N . PHE B 1 157 ? -7.297 -5.766 -3.404 1 98.88 157 PHE B N 1
ATOM 2598 C CA . PHE B 1 157 ? -6.977 -6.629 -2.275 1 98.88 157 PHE B CA 1
ATOM 2599 C C . PHE B 1 157 ? -6.699 -8.055 -2.744 1 98.88 157 PHE B C 1
ATOM 2601 O O . PHE B 1 157 ? -7.367 -8.555 -3.652 1 98.88 157 PHE B O 1
ATOM 2608 N N . GLU B 1 158 ? -5.797 -8.656 -2.102 1 98.94 158 GLU B N 1
ATOM 2609 C CA . GLU B 1 158 ? -5.391 -10.023 -2.408 1 98.94 158 GLU B CA 1
ATOM 2610 C C . GLU B 1 158 ? -5.43 -10.906 -1.163 1 98.94 158 GLU B C 1
ATOM 2612 O O . GLU B 1 158 ? -5.254 -10.414 -0.045 1 98.94 158 GLU B O 1
ATOM 2617 N N . SER B 1 159 ? -5.688 -12.141 -1.343 1 98.81 159 SER B N 1
ATOM 2618 C CA . SER B 1 159 ? -5.383 -13.18 -0.367 1 98.81 159 SER B CA 1
ATOM 2619 C C . SER B 1 159 ? -4.719 -14.383 -1.031 1 98.81 159 SER B C 1
ATOM 2621 O O . SER B 1 159 ? -5.008 -14.703 -2.188 1 98.81 159 SER B O 1
ATOM 2623 N N . TYR B 1 160 ? -3.814 -14.938 -0.345 1 98.81 160 TYR B N 1
ATOM 2624 C CA . TYR B 1 160 ? -3.176 -16.141 -0.858 1 98.81 160 TYR B CA 1
ATOM 2625 C C . TYR B 1 160 ? -2.998 -17.172 0.247 1 98.81 160 TYR B C 1
ATOM 2627 O O . TYR B 1 160 ? -3.053 -16.844 1.433 1 98.81 160 TYR B O 1
ATOM 2635 N N . SER B 1 161 ? -2.869 -18.391 -0.108 1 98.44 161 SER B N 1
ATOM 2636 C CA . SER B 1 161 ? -2.732 -19.5 0.82 1 98.44 161 SER B CA 1
ATOM 2637 C C . SER B 1 161 ? -1.711 -20.516 0.317 1 98.44 161 SER B C 1
ATOM 2639 O O . SER B 1 161 ? -1.782 -20.969 -0.832 1 98.44 161 SER B O 1
ATOM 2641 N N . PHE B 1 162 ? -0.807 -20.891 1.148 1 98.25 162 PHE B N 1
ATOM 2642 C CA . PHE B 1 162 ? 0.193 -21.906 0.852 1 98.25 162 PHE B CA 1
ATOM 2643 C C . PHE B 1 162 ? -0.242 -23.266 1.39 1 98.25 162 PHE B C 1
ATOM 2645 O O . PHE B 1 162 ? -0.797 -23.359 2.486 1 98.25 162 PHE B O 1
ATOM 2652 N N . SER B 1 163 ? 0.086 -24.281 0.604 1 98.19 163 SER B N 1
ATOM 2653 C CA . SER B 1 163 ? -0.051 -25.625 1.17 1 98.19 163 SER B CA 1
ATOM 2654 C C . SER B 1 163 ? 0.962 -25.859 2.285 1 98.19 163 SER B C 1
ATOM 2656 O O . SER B 1 163 ? 2.004 -25.203 2.332 1 98.19 163 SER B O 1
ATOM 2658 N N . ASP B 1 164 ? 0.696 -26.766 3.146 1 97.38 164 ASP B N 1
ATOM 2659 C CA . ASP B 1 164 ? 1.53 -27.047 4.312 1 97.38 164 ASP B CA 1
ATOM 2660 C C . ASP B 1 164 ? 2.922 -27.516 3.895 1 97.38 164 ASP B C 1
ATOM 2662 O O . ASP B 1 164 ? 3.9 -27.281 4.609 1 97.38 164 ASP B O 1
ATOM 2666 N N . ASP B 1 165 ? 3.027 -28.125 2.797 1 98.19 165 ASP B N 1
ATOM 2667 C CA . ASP B 1 165 ? 4.285 -28.734 2.365 1 98.19 165 ASP B CA 1
ATOM 2668 C C . ASP B 1 165 ? 5.039 -27.812 1.414 1 98.19 165 ASP B C 1
ATOM 2670 O O . ASP B 1 165 ? 5.945 -28.25 0.701 1 98.19 165 ASP B O 1
ATOM 2674 N N . TRP B 1 166 ? 4.746 -26.578 1.344 1 98.12 166 TRP B N 1
ATOM 2675 C CA . TRP B 1 166 ? 5.309 -25.609 0.4 1 98.12 166 TRP B CA 1
ATOM 2676 C C . TRP B 1 166 ? 6.828 -25.578 0.499 1 98.12 166 TRP B C 1
ATOM 2678 O O . TRP B 1 166 ? 7.387 -25.5 1.598 1 98.12 166 TRP B O 1
ATOM 2688 N N . GLU B 1 167 ? 7.457 -25.625 -0.612 1 98 167 GLU B N 1
ATOM 2689 C CA . GLU B 1 167 ? 8.875 -25.328 -0.806 1 98 167 GLU B CA 1
ATOM 2690 C C . GLU B 1 167 ? 9.094 -24.422 -2.014 1 98 167 GLU B C 1
ATOM 2692 O O . GLU B 1 167 ? 8.641 -24.734 -3.117 1 98 167 GLU B O 1
ATOM 2697 N N . ASP B 1 168 ? 9.766 -23.359 -1.844 1 96.19 168 ASP B N 1
ATOM 2698 C CA . ASP B 1 168 ? 9.984 -22.391 -2.914 1 96.19 168 ASP B CA 1
ATOM 2699 C C . ASP B 1 168 ? 10.516 -23.078 -4.172 1 96.19 168 ASP B C 1
ATOM 2701 O O . ASP B 1 168 ? 11.352 -23.969 -4.094 1 96.19 168 ASP B O 1
ATOM 2705 N N . PRO B 1 169 ? 10.008 -22.656 -5.266 1 96.5 169 PRO B N 1
ATOM 2706 C CA . PRO B 1 169 ? 10.586 -23.156 -6.516 1 96.5 169 PRO B CA 1
ATOM 2707 C C . PRO B 1 169 ? 11.961 -22.547 -6.809 1 96.5 169 PRO B C 1
ATOM 2709 O O . PRO B 1 169 ? 12.461 -21.734 -6.023 1 96.5 169 PRO B O 1
ATOM 2712 N N . LEU B 1 170 ? 12.531 -22.969 -7.91 1 91.44 170 LEU B N 1
ATOM 2713 C CA . LEU B 1 170 ? 13.773 -22.359 -8.359 1 91.44 170 LEU B CA 1
ATOM 2714 C C . LEU B 1 170 ? 13.539 -20.938 -8.844 1 91.44 170 LEU B C 1
ATOM 2716 O O . LEU B 1 170 ? 12.531 -20.656 -9.5 1 91.44 170 LEU B O 1
ATOM 2720 N N . GLU B 1 171 ? 14.445 -20.062 -8.492 1 91.12 171 GLU B N 1
ATOM 2721 C CA . GLU B 1 171 ? 14.359 -18.672 -8.922 1 91.12 171 GLU B CA 1
ATOM 2722 C C . GLU B 1 171 ? 14.555 -18.547 -10.43 1 91.12 171 GLU B C 1
ATOM 2724 O O . GLU B 1 171 ? 15.188 -19.391 -11.055 1 91.12 171 GLU B O 1
ATOM 2729 N N . ALA B 1 172 ? 13.953 -17.438 -10.852 1 88.25 172 ALA B N 1
ATOM 2730 C CA . ALA B 1 172 ? 14.141 -17.141 -12.273 1 88.25 172 ALA B CA 1
ATOM 2731 C C . ALA B 1 172 ? 15.609 -16.828 -12.57 1 88.25 172 ALA B C 1
ATOM 2733 O O . ALA B 1 172 ? 16.312 -16.234 -11.75 1 88.25 172 ALA B O 1
ATOM 2734 N N . ARG B 1 173 ? 16.266 -17.391 -13.578 1 69.31 173 ARG B N 1
ATO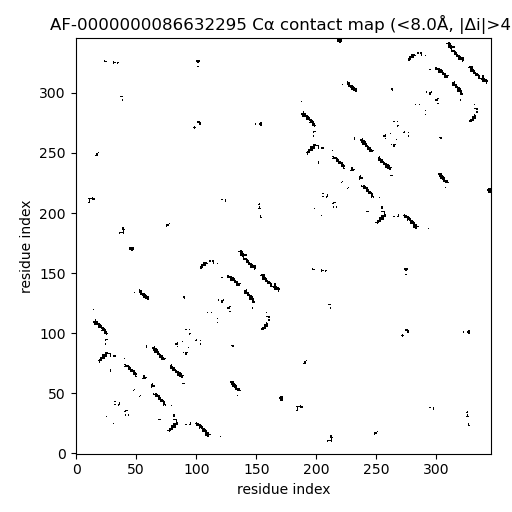M 2735 C CA . ARG B 1 173 ? 17.656 -17.172 -13.992 1 69.31 173 ARG B CA 1
ATOM 2736 C C . ARG B 1 173 ? 17.828 -15.766 -14.555 1 69.31 173 ARG B C 1
ATOM 2738 O O . ARG B 1 173 ? 16.906 -15.211 -15.148 1 69.31 173 ARG B O 1
#

pLDDT: mean 93.4, std 15.25, range [29.64, 98.94]

Secondary structure (DSSP, 8-state):
---------S--------EEEEEEE-S-HHHHHHHHHHTT----EEEEESTTTEEEEEETTEE---EEEEEEEEETTEEEEEEEEEES--HHHHHHHHH-SEEEEEEE-GGG--HHHHHHHHHHTT--EEEEEEEE-SBSEEEEEEES-HHHHSSEEEEEEE-TT-B--PPP-/------------------EEEEEEE-S-HHHHHHHHHHTT----EEEEESTTTEEEEEETTEE---EEEEEEEEETTEEEEEEEEEES--HHHHHHHHH-SEEEEEEE-GGG--HHHHHHHHHHTT--EEEEEEEE-SBSEEEEEEES-HHHHSSEEEEEEE-TT-B--PPP-

Nearest PDB structures (foldseek):
  3gm5-assembly1_A-2  TM=8.450E-01  e=2.188E-13  Caldanaerobacter subterraneus subsp. tengcongensis MB4
  3oa4-assembly1_A-2  TM=7.259E-01  e=5.073E-07  Halalkalibacterium halodurans C-125
  3zgj-assembly1_A  TM=5.550E-01  e=3.086E-05  Streptomyces coelicolor A3(2)
  3zgj-assembly2_B  TM=5.342E-01  e=3.854E-05  Streptomyces coelicolor A3(2)
  2r5v-assembly1_A  TM=5.196E-01  e=6.008E-05  Amycolatopsis orientalis

Solvent-accessible surface area (backbone atoms only — not comparable to full-atom values): 17918 Å² total; per-residue (Å²): 132,78,82,77,71,77,72,67,69,79,77,52,72,74,55,45,64,50,73,38,30,44,29,31,33,33,97,46,54,68,59,33,49,56,46,34,35,59,62,35,50,50,73,70,50,39,34,63,41,28,84,90,34,28,45,78,33,33,40,71,85,34,82,41,72,39,26,33,41,37,30,42,18,69,54,88,77,32,34,42,33,37,39,19,64,70,41,63,68,46,71,56,44,52,41,41,75,67,40,43,52,19,48,48,35,41,24,29,46,31,74,67,55,58,68,70,58,52,52,49,52,40,40,76,55,73,27,49,75,34,33,35,32,35,37,51,34,74,30,49,38,31,42,40,38,32,35,57,31,35,92,60,53,27,37,27,42,30,39,61,50,68,40,94,63,53,32,78,49,80,62,55,130,133,77,81,78,70,77,73,67,70,78,78,52,73,75,54,44,63,50,72,40,30,44,29,30,32,33,94,45,56,69,59,33,49,56,46,34,35,60,60,33,49,50,74,70,50,40,33,64,40,27,84,89,34,29,46,78,33,33,37,72,84,34,81,41,71,41,24,33,41,37,31,42,18,70,53,90,77,31,33,42,31,36,38,18,65,69,40,64,70,44,71,57,44,51,40,42,74,67,41,43,53,19,48,49,35,41,26,30,46,32,75,68,54,57,66,70,58,51,53,48,53,40,39,77,56,73,27,49,73,33,33,36,32,34,36,52,34,73,31,48,38,32,41,41,39,31,34,57,32,34,91,60,53,28,38,28,42,28,39,61,49,67,42,92,62,54,34,79,48,80,63,54,129

Organism: NCBI:txid1208366

Foldseek 3Di:
DPPPPPPPPPPPDDQQADFQEWEKEAQDPVVVCVVVVVVVFDDKFKAKDFPVFKPPKDAQHGHKGWIWIKIWTDDPRYIYMYIHTDDIDDQSVVCCVVPNIDTAEIEGCRVVDDPVVVQVVCVVVPKHWGIWIWGAAVDWIKIKTWIPCCVPPVHIYIYMDTDPTDDHHDTDD/DPPPPPPPPPPPPDQQADFQEWEKEAQDQVVVCVVVVVVVFDDKFKAKDFPVFKPPKDAQHGHKGWIWIKIWTDDPRYIYMYIHTDDIDDQSVVCCVVPNIDTAEIEGCRVVDDPVVVQVVCVVVPKHWGIWIWGAAVDWIKIKTWIPCCVPPVHIYIYMDTDPTDDHHDTDD

Sequence (346 aa):
MEPTTITVPNQLTPFLGKVVEICIVSSDCRKTISELSKLGIGPFRTYEFNASTVSDRQYRGGPAEFELLVAFASVGDIVWEIMQPVAGPSLMREFLDKRGEGIHHVAFDCHNTPPQQRKEEFYRRGFKVAQSGVWHGKKGSCEFVFFDTEGSVGTCFESYSFSDDWEDPLEARMEPTTITVPNQLTPFLGKVVEICIVSSDCRKTISELSKLGIGPFRTYEFNASTVSDRQYRGGPAEFELLVAFASVGDIVWEIMQPVAGPSLMREFLDKRGEGIHHVAFDCHNTPPQQRKEEFYRRGFKVAQSGVWHGKKGSCEFVFFDTEGSVGTCFESYSFSDDWEDPLEAR

InterPro domains:
  IPR029068 Glyoxalase/Bleomycin resistance protein/Dihydroxybiphenyl dioxygenase [G3DSA:3.10.180.10] (10-160)
  IPR029068 Glyoxalase/Bleomycin resistance protein/Dihydroxybiphenyl dioxygenase [SSF54593] (18-153)

Radius of gyration: 20.51 Å; Cα contacts (8 Å, |Δi|>4): 830; chains: 2; bounding box: 67×56×46 Å